Protein AF-A0A7I9ZTX3-F1 (afdb_monomer_lite)

pLDDT: mean 93.27, std 5.54, range [50.78, 98.56]

Organism: NCBI:txid659824

Foldseek 3Di:
DDALLPPVVLLVLLCVVQVFDDLDDFDQVVLSVLLSVLVSVCVVVVVDDPVLSVVVSVLSSQLSNLSRQVVVVCVVCVCVVVDDDPDDDDQDDDPPPCSLVVQQVVVVDPVDDAQALLCLSRVHARPPDDDDPVDDRPSLVVSQVVQVVCCVPPVVVCVVPPSHRGGGDDNLSSLVSSSLHPPSVVSGPRVSSVVVSVPDDSVSD

Sequence (205 aa):
MPTPFDPTQLATTAQHKEGLQDWGPLPFEEPLAVLTDSYDTAYAAADLNDIGVHILRSGLVHSLRMRLRAQEWIRRHPEITRESIVAPIVVVGMMRSGTTLLQRLLAADDRFHCAYGWEVVEVAPKLDHQWSTADEDPRIAISEKREATSRELAPELFAIHPMYAREPEEEIVFLSDAFLSHVPESGAHVPAYRAWIDTQDFTPA

Radius of gyration: 17.56 Å; chains: 1; bounding box: 42×42×45 Å

InterPro domains:
  IPR027417 P-loop containing nucleoside triphosphate hydrolase [G3DSA:3.40.50.300] (3-205)
  IPR027417 P-loop containing nucleoside triphosphate hydrolase [SSF52540] (61-129)

Secondary structure (DSSP, 8-state):
---TT-HHHHHHHHHHHHT-----SS--HHHHHHHHHHHHHHHHTT-S-HHHHHHHHHHHHHHHHHHHHHHHHHHH-TTGGG----S-------TTSSHHHHHHHHHTSTT----BHHHHHSSS--TT----SSS--HHHHHHHHHHHHHHHH-HHHHHHS---TTSB--THHHHGGGT-SSHHHHHS--HHHHHHHTTS--TT-

Structure (mmCIF, N/CA/C/O backbone):
data_AF-A0A7I9ZTX3-F1
#
_entry.id   AF-A0A7I9ZTX3-F1
#
loop_
_atom_site.group_PDB
_atom_site.id
_atom_site.type_symbol
_atom_site.label_atom_id
_atom_site.label_alt_id
_atom_site.label_comp_id
_atom_site.label_asym_id
_atom_site.label_entity_id
_atom_site.label_seq_id
_atom_site.pdbx_PDB_ins_code
_atom_site.Cartn_x
_atom_site.Cartn_y
_atom_site.Cartn_z
_atom_site.occupancy
_atom_site.B_iso_or_equiv
_atom_site.auth_seq_id
_atom_site.auth_comp_id
_atom_site.auth_asym_id
_atom_site.auth_atom_id
_atom_site.pdbx_PDB_model_num
ATOM 1 N N . MET A 1 1 ? 16.653 13.861 -18.285 1.00 50.78 1 MET A N 1
ATOM 2 C CA . MET A 1 1 ? 15.305 14.361 -17.936 1.00 50.78 1 MET A CA 1
ATOM 3 C C . MET A 1 1 ? 14.948 13.775 -16.581 1.00 50.78 1 MET A C 1
ATOM 5 O O . MET A 1 1 ? 15.424 12.675 -16.330 1.00 50.78 1 MET A O 1
ATOM 9 N N . PRO A 1 2 ? 14.220 14.482 -15.699 1.00 65.19 2 PRO A N 1
ATOM 10 C CA . PRO A 1 2 ? 13.763 13.878 -14.452 1.00 65.19 2 PRO A CA 1
ATOM 11 C C . PRO A 1 2 ? 12.913 12.650 -14.779 1.00 65.19 2 PRO A C 1
ATOM 13 O O . PRO A 1 2 ? 12.118 12.674 -15.721 1.00 65.19 2 PRO A O 1
ATOM 16 N N . THR A 1 3 ? 13.156 11.572 -14.052 1.00 85.31 3 THR A N 1
ATOM 17 C CA . THR A 1 3 ? 12.502 10.290 -14.271 1.00 85.31 3 THR A CA 1
ATOM 18 C C . THR A 1 3 ? 11.036 10.329 -13.809 1.00 85.31 3 THR A C 1
ATOM 20 O O . THR A 1 3 ? 10.723 11.073 -12.869 1.00 85.31 3 THR A O 1
ATOM 23 N N . PRO A 1 4 ? 10.096 9.596 -14.442 1.00 91.69 4 PRO A N 1
ATOM 24 C CA . PRO A 1 4 ? 8.694 9.606 -14.027 1.00 91.69 4 PRO A CA 1
ATOM 25 C C . PRO A 1 4 ? 8.447 9.057 -12.615 1.00 91.69 4 PRO A C 1
ATOM 27 O O . PRO A 1 4 ? 7.339 9.243 -12.108 1.00 91.69 4 PRO A O 1
ATOM 30 N N . PHE A 1 5 ? 9.433 8.444 -11.956 1.00 96.75 5 PHE A N 1
ATOM 31 C CA . PHE A 1 5 ? 9.292 7.886 -10.609 1.00 96.75 5 PHE A CA 1
ATOM 32 C C . PHE A 1 5 ? 10.147 8.588 -9.541 1.00 96.75 5 PHE A C 1
ATOM 34 O O . PHE A 1 5 ? 10.349 8.030 -8.473 1.00 96.75 5 PHE A O 1
ATOM 41 N N . ASP A 1 6 ? 10.584 9.836 -9.769 1.00 96.75 6 ASP A N 1
ATOM 42 C CA . ASP A 1 6 ? 11.355 10.608 -8.778 1.00 96.75 6 ASP A CA 1
ATOM 43 C C . ASP A 1 6 ? 10.661 10.656 -7.388 1.00 96.75 6 ASP A C 1
ATOM 45 O O . ASP A 1 6 ? 9.579 11.250 -7.263 1.00 96.75 6 ASP A O 1
ATOM 49 N N . PRO A 1 7 ? 11.258 10.069 -6.329 1.00 97.06 7 PRO A N 1
ATOM 50 C CA . PRO A 1 7 ? 10.590 9.879 -5.039 1.00 97.06 7 PRO A CA 1
ATOM 51 C C . PRO A 1 7 ? 10.257 11.201 -4.341 1.00 97.06 7 PRO A C 1
ATOM 53 O O . PRO A 1 7 ? 9.204 11.325 -3.711 1.00 97.06 7 PRO A O 1
ATOM 56 N N . THR A 1 8 ? 11.093 12.232 -4.499 1.00 96.81 8 THR A N 1
ATOM 57 C CA . THR A 1 8 ? 10.838 13.562 -3.925 1.00 96.81 8 THR A CA 1
ATOM 58 C C . THR A 1 8 ? 9.618 14.229 -4.564 1.00 96.81 8 THR A C 1
ATOM 60 O O . THR A 1 8 ? 8.772 14.790 -3.859 1.00 96.81 8 THR A O 1
ATOM 63 N N . GLN A 1 9 ? 9.472 14.145 -5.889 1.00 97.56 9 GLN A N 1
ATOM 64 C CA . GLN A 1 9 ? 8.292 14.652 -6.590 1.00 97.56 9 GLN A CA 1
ATOM 65 C C . GLN A 1 9 ? 7.026 13.871 -6.233 1.00 97.56 9 GLN A C 1
ATOM 67 O O . GLN A 1 9 ? 5.958 14.479 -6.098 1.00 97.56 9 GLN A O 1
ATOM 72 N N . LEU A 1 10 ? 7.122 12.547 -6.072 1.00 98.38 10 LEU A N 1
ATOM 73 C CA . LEU A 1 10 ? 6.004 11.706 -5.633 1.00 98.38 10 LEU A CA 1
ATOM 74 C C . LEU A 1 10 ? 5.526 12.118 -4.233 1.00 98.38 10 LEU A C 1
ATOM 76 O O . LEU A 1 10 ? 4.337 12.401 -4.053 1.00 98.38 10 LEU A O 1
ATOM 80 N N . ALA A 1 11 ? 6.457 12.251 -3.284 1.00 98.25 11 ALA A N 1
ATOM 81 C CA . ALA A 1 11 ? 6.194 12.706 -1.919 1.00 98.25 11 ALA A CA 1
ATOM 82 C C . ALA A 1 11 ? 5.566 14.105 -1.895 1.00 98.25 11 ALA A C 1
ATOM 84 O O . ALA A 1 11 ? 4.499 14.295 -1.310 1.00 98.25 11 ALA A O 1
ATOM 85 N N . THR A 1 12 ? 6.149 15.059 -2.625 1.00 98.25 12 THR A N 1
ATOM 86 C CA . THR A 1 12 ? 5.624 16.433 -2.730 1.00 98.25 12 THR A CA 1
ATOM 87 C C . THR A 1 12 ? 4.203 16.446 -3.303 1.00 98.25 12 THR A C 1
ATOM 89 O O . THR A 1 12 ? 3.330 17.169 -2.821 1.00 98.25 12 THR A O 1
ATOM 92 N N . THR A 1 13 ? 3.935 15.616 -4.317 1.00 98.56 13 THR A N 1
ATOM 93 C CA . THR A 1 13 ? 2.597 15.493 -4.915 1.00 98.56 13 THR A CA 1
ATOM 94 C C . THR A 1 13 ? 1.582 14.961 -3.903 1.00 98.56 13 THR A C 1
ATOM 96 O O . THR A 1 13 ? 0.464 15.475 -3.828 1.00 98.56 13 THR A O 1
ATOM 99 N N . ALA A 1 14 ? 1.947 13.938 -3.127 1.00 98.44 14 ALA A N 1
ATOM 100 C CA . ALA A 1 14 ? 1.082 13.369 -2.098 1.00 98.44 14 ALA A CA 1
ATOM 101 C C . ALA A 1 14 ? 0.784 14.380 -0.979 1.00 98.44 14 ALA A C 1
ATOM 103 O O . ALA A 1 14 ? -0.386 14.594 -0.653 1.00 98.44 14 ALA A O 1
ATOM 104 N N . GLN A 1 15 ? 1.810 15.074 -0.479 1.00 98.56 15 GLN A N 1
ATOM 105 C CA . GLN A 1 15 ? 1.674 16.127 0.531 1.00 98.56 15 GLN A CA 1
ATOM 106 C C . GLN A 1 15 ? 0.761 17.259 0.062 1.00 98.56 15 GLN A C 1
ATOM 108 O O . GLN A 1 15 ? -0.150 17.654 0.785 1.00 98.56 15 GLN A O 1
ATOM 113 N N . HIS A 1 16 ? 0.937 17.742 -1.172 1.00 98.44 16 HIS A N 1
ATOM 114 C CA . HIS A 1 16 ? 0.068 18.773 -1.741 1.00 98.44 16 HIS A CA 1
ATOM 115 C C . HIS A 1 16 ? -1.390 18.299 -1.866 1.00 98.44 16 HIS A C 1
ATOM 117 O O . HIS A 1 16 ? -2.314 19.066 -1.608 1.00 98.44 16 HIS A O 1
ATOM 123 N N . LYS A 1 17 ? -1.619 17.036 -2.255 1.00 97.75 17 LYS A N 1
ATOM 124 C CA . LYS A 1 17 ? -2.972 16.471 -2.414 1.00 97.75 17 LYS A CA 1
ATOM 125 C C . LYS A 1 17 ? -3.722 16.282 -1.095 1.00 97.75 17 LYS A C 1
ATOM 127 O O . LYS A 1 17 ? -4.949 16.342 -1.110 1.00 97.75 17 LYS A O 1
ATOM 132 N N . GLU A 1 18 ? -3.025 16.008 0.005 1.00 97.25 18 GLU A N 1
ATOM 133 C CA . GLU A 1 18 ? -3.658 15.832 1.323 1.00 97.25 18 GLU A CA 1
ATOM 134 C C . GLU A 1 18 ? -3.549 17.082 2.212 1.00 97.25 18 GLU A C 1
ATOM 136 O O . GLU A 1 18 ? -4.279 17.188 3.192 1.00 97.25 18 GLU A O 1
ATOM 141 N N . GLY A 1 19 ? -2.681 18.043 1.880 1.00 97.94 19 GLY A N 1
ATOM 142 C CA . GLY A 1 19 ? -2.385 19.187 2.748 1.00 97.94 19 GLY A CA 1
ATOM 143 C C . GLY A 1 19 ? -1.647 18.784 4.030 1.00 97.94 19 GLY A C 1
ATOM 144 O O . GLY A 1 19 ? -1.756 19.472 5.042 1.00 97.94 19 GLY A O 1
ATOM 145 N N . LEU A 1 20 ? -0.923 17.662 3.996 1.00 98.44 20 LEU A N 1
ATOM 146 C CA . LEU A 1 20 ? -0.246 17.047 5.139 1.00 98.44 20 LEU A CA 1
ATOM 147 C C . LEU A 1 20 ? 1.261 16.949 4.902 1.00 98.44 20 LEU A C 1
ATOM 149 O O . LEU A 1 20 ? 1.717 16.972 3.761 1.00 98.44 20 LEU A O 1
ATOM 153 N N . GLN A 1 21 ? 2.027 16.848 5.988 1.00 98.00 21 GLN A N 1
ATOM 154 C CA . GLN A 1 21 ? 3.495 16.810 5.959 1.00 98.00 21 GLN A CA 1
ATOM 155 C C . GLN A 1 21 ? 4.101 15.741 6.884 1.00 98.00 21 GLN A C 1
ATOM 157 O O . GLN A 1 21 ? 5.257 15.381 6.693 1.00 98.00 21 GLN A O 1
ATOM 162 N N . ASP A 1 22 ? 3.347 15.255 7.875 1.00 98.06 22 ASP A N 1
ATOM 163 C CA . ASP A 1 22 ? 3.813 14.250 8.834 1.00 98.06 22 ASP A CA 1
ATOM 164 C C . ASP A 1 22 ? 3.646 12.839 8.254 1.00 98.06 22 ASP A C 1
ATOM 166 O O . ASP A 1 22 ? 2.526 12.385 8.023 1.00 98.06 22 ASP A O 1
ATOM 170 N N . TRP A 1 23 ? 4.768 12.165 8.004 1.00 97.00 23 TRP A N 1
ATOM 171 C CA . TRP A 1 23 ? 4.821 10.804 7.462 1.00 97.00 23 TRP A CA 1
ATOM 172 C C . TRP A 1 23 ? 4.747 9.709 8.528 1.00 97.00 23 TRP A C 1
ATOM 174 O O . TRP A 1 23 ? 4.653 8.528 8.185 1.00 97.00 23 TRP A O 1
ATOM 184 N N . GLY A 1 24 ? 4.793 10.094 9.802 1.00 95.44 24 GLY A N 1
ATOM 185 C CA . GLY A 1 24 ? 4.831 9.177 10.925 1.00 95.44 24 GLY A CA 1
ATOM 186 C C . GLY A 1 24 ? 6.229 8.650 11.240 1.00 95.44 24 GLY A C 1
ATOM 187 O O . GLY A 1 24 ? 7.208 9.002 10.584 1.00 95.44 24 GLY A O 1
ATOM 188 N N . PRO A 1 25 ? 6.340 7.837 12.302 1.00 94.94 25 PRO A N 1
ATOM 189 C CA . PRO A 1 25 ? 7.627 7.434 12.864 1.00 94.94 25 PRO A CA 1
ATOM 190 C C . PRO A 1 25 ? 8.274 6.243 12.148 1.00 94.94 25 PRO A C 1
ATOM 192 O O . PRO A 1 25 ? 9.452 5.972 12.369 1.00 94.94 25 PRO A O 1
ATOM 195 N N . LEU A 1 26 ? 7.504 5.498 11.351 1.00 93.94 26 LEU A N 1
ATOM 196 C CA . LEU A 1 26 ? 7.981 4.299 10.671 1.00 93.94 26 LEU A CA 1
ATOM 197 C C . LEU A 1 26 ? 8.741 4.692 9.392 1.00 93.94 26 LEU A C 1
ATOM 199 O O . LEU A 1 26 ? 8.304 5.613 8.693 1.00 93.94 26 LEU A O 1
ATOM 203 N N . PRO A 1 27 ? 9.851 4.015 9.058 1.00 94.44 27 PRO A N 1
ATOM 204 C CA . PRO A 1 27 ? 10.593 4.281 7.830 1.00 94.44 27 PRO A CA 1
ATOM 205 C C . PRO A 1 27 ? 9.805 3.820 6.597 1.00 94.44 27 PRO A C 1
ATOM 207 O O . PRO A 1 27 ? 9.030 2.866 6.666 1.00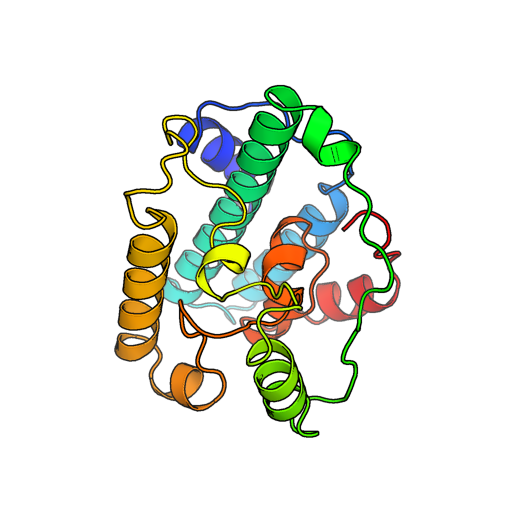 94.44 27 PRO A O 1
ATOM 210 N N . PHE A 1 28 ? 10.001 4.492 5.464 1.00 96.06 28 PHE A N 1
ATOM 211 C CA . PHE A 1 28 ? 9.451 4.068 4.162 1.00 96.06 28 PHE A CA 1
ATOM 212 C C . PHE A 1 28 ? 10.307 4.504 2.966 1.00 96.06 28 PHE A C 1
ATOM 214 O O . PHE A 1 28 ? 10.078 4.072 1.838 1.00 96.06 28 PHE A O 1
ATOM 221 N N . GLU A 1 29 ? 11.282 5.379 3.196 1.00 96.81 29 GLU A N 1
ATOM 222 C CA . GLU A 1 29 ? 12.055 6.052 2.163 1.00 96.81 29 GLU A CA 1
ATOM 223 C C . GLU A 1 29 ? 12.947 5.083 1.388 1.00 96.81 29 GLU A C 1
ATOM 225 O O . GLU A 1 29 ? 13.034 5.192 0.168 1.00 96.81 29 GLU A O 1
ATOM 230 N N . GLU A 1 30 ? 13.577 4.124 2.070 1.00 97.38 30 GLU A N 1
ATOM 231 C CA . GLU A 1 30 ? 14.375 3.078 1.423 1.00 97.38 30 GLU A CA 1
ATOM 232 C C . GLU A 1 30 ? 13.503 2.131 0.574 1.00 97.38 30 GLU A C 1
ATOM 234 O O . GLU A 1 30 ? 13.770 2.038 -0.628 1.00 97.38 30 GLU A O 1
ATOM 239 N N . PRO A 1 31 ? 12.431 1.508 1.114 1.00 97.31 31 PRO A N 1
ATOM 240 C CA . PRO A 1 31 ? 11.482 0.735 0.312 1.00 97.31 31 PRO A CA 1
ATOM 241 C C . PRO A 1 31 ? 10.958 1.486 -0.924 1.00 97.31 31 PRO A C 1
ATOM 243 O O . PRO A 1 31 ? 10.948 0.942 -2.033 1.00 97.31 31 PRO A O 1
ATOM 246 N N . LEU A 1 32 ? 10.584 2.762 -0.762 1.00 97.81 32 LEU A N 1
ATOM 247 C CA . LEU A 1 32 ? 10.149 3.617 -1.866 1.00 97.81 32 LEU A CA 1
ATOM 248 C C . LEU A 1 32 ? 11.267 3.812 -2.895 1.00 97.81 32 LEU A C 1
ATOM 250 O O . LEU A 1 32 ? 11.013 3.661 -4.087 1.00 97.81 32 LEU A O 1
ATOM 254 N N . ALA A 1 33 ? 12.486 4.133 -2.454 1.00 97.88 33 ALA A N 1
ATOM 255 C CA . ALA A 1 33 ? 13.617 4.389 -3.338 1.00 97.88 33 ALA A CA 1
ATOM 256 C C . ALA A 1 33 ? 13.955 3.165 -4.201 1.00 97.88 33 ALA A C 1
ATOM 258 O O . ALA A 1 33 ? 14.072 3.299 -5.421 1.00 97.88 33 ALA A O 1
ATOM 259 N N . VAL A 1 34 ? 14.037 1.974 -3.597 1.00 97.94 34 VAL A N 1
ATOM 260 C CA . VAL A 1 34 ? 14.314 0.716 -4.316 1.00 97.94 34 VAL A CA 1
ATOM 261 C C . VAL A 1 34 ? 13.223 0.416 -5.344 1.00 97.94 34 VAL A C 1
ATOM 263 O O . VAL A 1 34 ? 13.514 0.012 -6.476 1.00 97.94 34 VAL A O 1
ATOM 266 N N . LEU A 1 35 ? 11.960 0.639 -4.975 1.00 97.81 35 LEU A N 1
ATOM 267 C CA . LEU A 1 35 ? 10.841 0.433 -5.884 1.00 97.81 35 LEU A CA 1
ATOM 268 C C . LEU A 1 35 ? 10.868 1.428 -7.055 1.00 97.81 35 LEU A C 1
ATOM 270 O O . LEU A 1 35 ? 10.703 1.027 -8.208 1.00 97.81 35 LEU A O 1
ATOM 274 N N . THR A 1 36 ? 11.118 2.712 -6.784 1.00 97.75 36 THR A N 1
ATOM 275 C CA . THR A 1 36 ? 11.207 3.742 -7.829 1.00 97.75 36 THR A CA 1
ATOM 276 C C . THR A 1 36 ? 12.375 3.501 -8.783 1.00 97.75 36 THR A C 1
ATOM 278 O O . THR A 1 36 ? 12.186 3.612 -9.991 1.00 97.75 36 THR A O 1
ATOM 281 N N . ASP A 1 37 ? 13.535 3.072 -8.275 1.00 97.25 37 ASP A N 1
ATOM 282 C CA . ASP A 1 37 ? 14.708 2.728 -9.092 1.00 97.25 37 ASP A CA 1
ATOM 283 C C . ASP A 1 37 ? 14.438 1.509 -9.994 1.00 97.25 37 ASP A C 1
ATOM 285 O O . ASP A 1 37 ? 14.815 1.472 -11.170 1.00 97.25 37 ASP A O 1
ATOM 289 N N . SER A 1 38 ? 13.684 0.530 -9.482 1.00 96.81 38 SER A N 1
ATOM 290 C CA . SER A 1 38 ? 13.258 -0.629 -10.272 1.00 96.81 38 SER A CA 1
ATOM 291 C C . SER A 1 38 ? 12.289 -0.241 -11.394 1.00 96.81 38 SER A C 1
ATOM 293 O O . SER A 1 38 ? 12.417 -0.739 -12.515 1.00 96.81 38 SER A O 1
ATOM 295 N N . TYR A 1 39 ? 11.347 0.673 -11.139 1.00 96.94 39 TYR A N 1
ATOM 296 C CA . TYR A 1 39 ? 10.466 1.195 -12.188 1.00 96.94 39 TYR A CA 1
ATOM 297 C C . TYR A 1 39 ? 11.202 2.080 -13.196 1.00 96.94 39 TYR A C 1
ATOM 299 O O . TYR A 1 39 ? 10.905 2.006 -14.389 1.00 96.94 39 TYR A O 1
ATOM 307 N N . ASP A 1 40 ? 12.178 2.873 -12.755 1.00 95.31 40 ASP A N 1
ATOM 308 C CA . ASP A 1 40 ? 13.036 3.666 -13.638 1.00 95.31 40 ASP A CA 1
ATOM 309 C C . ASP A 1 40 ? 13.848 2.772 -14.576 1.00 95.31 40 ASP A C 1
ATOM 311 O O . ASP A 1 40 ? 13.936 3.044 -15.775 1.00 95.31 40 ASP A O 1
ATOM 315 N N . THR A 1 41 ? 14.381 1.668 -14.051 1.00 94.44 41 THR A N 1
ATOM 316 C CA . THR A 1 41 ? 15.085 0.654 -14.842 1.00 94.44 41 THR A CA 1
ATOM 317 C C . THR A 1 41 ? 14.162 0.024 -15.886 1.00 94.44 41 THR A C 1
ATOM 319 O O . THR A 1 41 ? 14.525 -0.038 -17.062 1.00 94.44 41 THR A O 1
ATOM 322 N N . ALA A 1 42 ? 12.948 -0.377 -15.493 1.00 91.81 42 ALA A N 1
ATOM 323 C CA . ALA A 1 42 ? 11.953 -0.930 -16.416 1.00 91.81 42 ALA A CA 1
ATOM 324 C C . ALA A 1 42 ? 11.528 0.088 -17.493 1.00 91.81 42 ALA A C 1
ATOM 326 O O . ALA A 1 42 ? 11.402 -0.247 -18.672 1.00 91.81 42 ALA A O 1
ATOM 327 N N . TYR A 1 43 ? 11.361 1.358 -17.117 1.00 91.81 43 TYR A N 1
ATOM 328 C CA . TYR A 1 43 ? 11.070 2.443 -18.054 1.00 91.81 43 TYR A CA 1
ATOM 329 C C . TYR A 1 43 ? 12.222 2.672 -19.043 1.00 91.81 43 TYR A C 1
ATOM 331 O O . TYR A 1 43 ? 11.989 2.776 -20.247 1.00 91.81 43 TYR A O 1
ATOM 339 N N . ALA A 1 44 ? 13.470 2.691 -18.567 1.00 90.75 44 ALA A N 1
ATOM 340 C CA . ALA A 1 44 ? 14.653 2.859 -19.410 1.00 90.75 44 ALA A CA 1
ATOM 341 C C . ALA A 1 44 ? 14.863 1.689 -20.387 1.00 90.75 44 ALA A C 1
ATOM 343 O O . ALA A 1 44 ? 15.352 1.902 -21.498 1.00 90.75 44 ALA A O 1
ATOM 344 N N . ALA A 1 45 ? 14.461 0.475 -19.999 1.00 90.25 45 ALA A N 1
ATOM 345 C CA . ALA A 1 45 ? 14.458 -0.709 -20.856 1.00 90.25 45 ALA A CA 1
ATOM 346 C C . ALA A 1 45 ? 13.303 -0.733 -21.882 1.00 90.25 45 ALA A C 1
ATOM 348 O O . ALA A 1 45 ? 13.276 -1.618 -22.734 1.00 90.25 45 ALA A O 1
ATOM 349 N N . ALA A 1 46 ? 12.394 0.252 -21.843 1.00 81.75 46 ALA A N 1
ATOM 350 C CA . ALA A 1 46 ? 11.160 0.320 -22.633 1.00 81.75 46 ALA A CA 1
ATOM 351 C C . ALA A 1 46 ? 10.153 -0.816 -22.350 1.00 81.75 46 ALA A C 1
ATOM 353 O O . ALA A 1 46 ? 9.284 -1.095 -23.178 1.00 81.75 46 ALA A O 1
ATOM 354 N N . ASP A 1 47 ? 10.218 -1.415 -21.158 1.00 85.12 47 ASP A N 1
ATOM 355 C CA . ASP A 1 47 ? 9.265 -2.435 -20.701 1.00 85.12 47 ASP A CA 1
ATOM 356 C C . ASP A 1 47 ? 7.948 -1.819 -20.188 1.00 85.12 47 ASP A C 1
ATOM 358 O O . ASP A 1 47 ? 6.942 -2.513 -20.035 1.00 85.12 47 ASP A O 1
ATOM 362 N N . LEU A 1 48 ? 7.927 -0.502 -19.942 1.00 90.38 48 LEU A N 1
ATOM 363 C CA . LEU A 1 48 ? 6.741 0.251 -19.528 1.00 90.38 48 LEU A CA 1
ATOM 364 C C . LEU A 1 48 ? 6.264 1.193 -20.636 1.00 90.38 48 LEU A C 1
ATOM 366 O O . LEU A 1 48 ? 7.000 2.066 -21.091 1.00 90.38 48 LEU A O 1
ATOM 370 N N . ASN A 1 49 ? 4.993 1.059 -21.019 1.00 91.12 49 ASN A N 1
ATOM 371 C CA . ASN A 1 49 ? 4.315 2.031 -21.879 1.00 91.12 49 ASN A CA 1
ATOM 372 C C . ASN A 1 49 ? 3.774 3.225 -21.067 1.00 91.12 49 ASN A C 1
ATOM 374 O O . ASN A 1 49 ? 3.669 3.159 -19.841 1.00 91.12 49 ASN A O 1
ATOM 378 N N . ASP A 1 50 ? 3.373 4.299 -21.752 1.00 92.56 50 ASP A N 1
ATOM 379 C CA 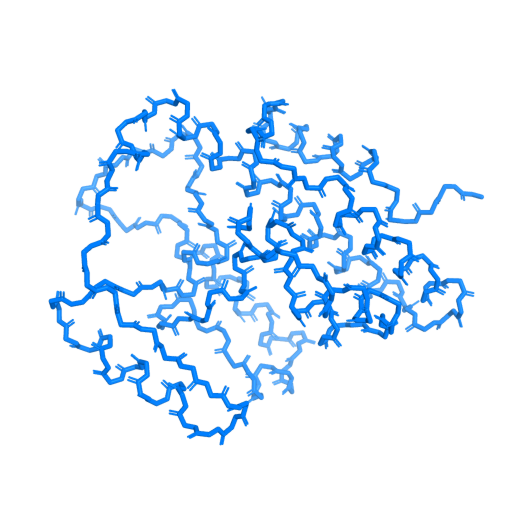. ASP A 1 50 ? 2.904 5.544 -21.120 1.00 92.56 50 ASP A CA 1
ATOM 380 C C . ASP A 1 50 ? 1.730 5.338 -20.145 1.00 92.56 50 ASP A C 1
ATOM 382 O O . ASP A 1 50 ? 1.656 5.992 -19.101 1.00 92.56 50 ASP A O 1
ATOM 386 N N . ILE A 1 51 ? 0.819 4.408 -20.457 1.00 91.81 51 ILE A N 1
ATOM 387 C CA . ILE A 1 51 ? -0.316 4.068 -19.588 1.00 91.81 51 ILE A CA 1
ATOM 388 C C . ILE A 1 51 ? 0.186 3.364 -18.324 1.00 91.81 51 ILE A C 1
ATOM 390 O O . ILE A 1 51 ? -0.220 3.724 -17.220 1.00 91.81 51 ILE A O 1
ATOM 394 N N . GLY A 1 52 ? 1.104 2.406 -18.464 1.00 92.31 52 GLY A N 1
ATOM 395 C CA . GLY A 1 52 ? 1.746 1.717 -17.345 1.00 92.31 52 GLY A CA 1
ATOM 396 C C . GLY A 1 52 ? 2.491 2.689 -16.434 1.00 92.31 52 GLY A C 1
ATOM 397 O O . GLY A 1 52 ? 2.284 2.674 -15.222 1.00 92.31 52 GLY A O 1
ATOM 398 N N . VAL A 1 53 ? 3.263 3.616 -17.009 1.00 95.12 53 VAL A N 1
ATOM 399 C CA . VAL A 1 53 ? 3.934 4.684 -16.251 1.00 95.12 53 VAL A CA 1
ATOM 400 C C . VAL A 1 53 ? 2.920 5.515 -15.465 1.00 95.12 53 VAL A C 1
ATOM 402 O O . VAL A 1 53 ? 3.110 5.761 -14.272 1.00 95.12 53 VAL A O 1
ATOM 405 N N . HIS A 1 54 ? 1.814 5.914 -16.098 1.00 94.56 54 HIS A N 1
ATOM 406 C CA . HIS A 1 54 ? 0.759 6.675 -15.432 1.00 94.56 54 HIS A CA 1
ATOM 407 C C . HIS A 1 54 ? 0.115 5.906 -14.268 1.00 94.56 54 HIS A C 1
ATOM 409 O O . HIS A 1 54 ? -0.080 6.483 -13.193 1.00 94.56 54 HIS A O 1
ATOM 415 N N . ILE A 1 55 ? -0.204 4.623 -14.465 1.00 93.12 55 ILE A N 1
ATOM 416 C CA . ILE A 1 55 ? -0.828 3.761 -13.452 1.00 93.12 55 ILE A CA 1
ATOM 417 C C . ILE A 1 55 ? 0.112 3.577 -12.259 1.00 93.12 55 ILE A C 1
ATOM 419 O O . ILE A 1 55 ? -0.283 3.867 -11.129 1.00 93.12 55 ILE A O 1
ATOM 423 N N . LEU A 1 56 ? 1.364 3.178 -12.499 1.00 95.44 56 LEU A N 1
ATOM 424 C CA . LEU A 1 56 ? 2.347 2.929 -11.440 1.00 95.44 56 LEU A CA 1
ATOM 425 C C . LEU A 1 56 ? 2.664 4.208 -10.656 1.00 95.44 56 LEU A C 1
ATOM 427 O O . LEU A 1 56 ? 2.640 4.204 -9.424 1.00 95.44 56 LEU A O 1
ATOM 431 N N . ARG A 1 57 ? 2.862 5.339 -11.349 1.00 97.00 57 ARG A N 1
ATOM 432 C CA . ARG A 1 57 ? 3.099 6.640 -10.700 1.00 97.00 57 ARG A CA 1
ATOM 433 C C . ARG A 1 57 ? 1.900 7.048 -9.842 1.00 97.00 57 ARG A C 1
ATOM 435 O O . ARG A 1 57 ? 2.072 7.547 -8.730 1.00 97.00 57 ARG A O 1
ATOM 442 N N . SER A 1 58 ? 0.683 6.838 -10.344 1.00 95.81 58 SER A N 1
ATOM 443 C CA . SER A 1 58 ? -0.548 7.140 -9.605 1.00 95.81 58 SER A CA 1
ATOM 444 C C . SER A 1 58 ? -0.727 6.236 -8.386 1.00 95.81 58 SER A C 1
ATOM 446 O O . SER A 1 58 ? -1.177 6.728 -7.351 1.00 95.81 58 SER A O 1
ATOM 448 N N . GLY A 1 59 ? -0.331 4.964 -8.485 1.00 95.44 59 GLY A N 1
ATOM 449 C CA . GLY A 1 59 ? -0.291 4.012 -7.375 1.00 95.44 59 GLY A CA 1
ATOM 450 C C . GLY A 1 59 ? 0.653 4.458 -6.260 1.00 95.44 59 GLY A C 1
ATOM 451 O O . GLY A 1 59 ? 0.220 4.593 -5.122 1.00 95.44 59 GLY A O 1
ATOM 452 N N . LEU A 1 60 ? 1.898 4.822 -6.590 1.00 97.62 60 LEU A N 1
ATOM 453 C CA . LEU A 1 60 ? 2.864 5.324 -5.599 1.00 97.62 60 LEU A CA 1
ATOM 454 C C . LEU A 1 60 ? 2.364 6.585 -4.882 1.00 97.62 60 LEU A C 1
ATOM 456 O O . LEU A 1 60 ? 2.430 6.686 -3.658 1.00 97.62 60 LEU A O 1
ATOM 460 N N . VAL A 1 61 ? 1.812 7.547 -5.632 1.00 98.12 61 VAL A N 1
ATOM 461 C CA . VAL A 1 61 ? 1.209 8.748 -5.032 1.00 98.12 61 VAL A CA 1
ATOM 462 C C . VAL A 1 61 ? 0.016 8.380 -4.152 1.00 98.12 61 VAL A C 1
ATOM 464 O O . VAL A 1 61 ? -0.194 9.019 -3.126 1.00 98.12 61 VAL A O 1
ATOM 467 N N . HIS A 1 62 ? -0.793 7.395 -4.542 1.00 96.62 62 HIS A N 1
ATOM 468 C CA . HIS A 1 62 ? -1.914 6.925 -3.730 1.00 96.62 62 HIS A CA 1
ATOM 469 C C . HIS A 1 62 ? -1.441 6.350 -2.393 1.00 96.62 62 HIS A C 1
ATOM 471 O O . HIS A 1 62 ? -1.904 6.823 -1.357 1.00 96.62 62 HIS A O 1
ATOM 477 N N . SER A 1 63 ? -0.461 5.451 -2.411 1.00 96.81 63 SER A N 1
ATOM 478 C CA . SER A 1 63 ? 0.115 4.849 -1.206 1.00 96.81 63 SER A CA 1
ATOM 479 C C . SER A 1 63 ? 0.722 5.877 -0.250 1.00 96.81 63 SER A C 1
ATOM 481 O O . SER A 1 63 ? 0.404 5.902 0.938 1.00 96.81 63 SER A O 1
ATOM 483 N N . LEU A 1 64 ? 1.476 6.848 -0.777 1.00 97.88 64 LEU A N 1
ATOM 484 C CA . LEU A 1 64 ? 1.986 7.972 0.021 1.00 97.88 64 LEU A CA 1
ATOM 485 C C . LEU A 1 64 ? 0.858 8.793 0.667 1.00 97.88 64 LEU A C 1
ATOM 487 O O . LEU A 1 64 ? 0.978 9.244 1.806 1.00 97.88 64 LEU A O 1
ATOM 491 N N . ARG A 1 65 ? -0.260 8.993 -0.039 1.00 97.69 65 ARG A N 1
ATOM 492 C CA . ARG A 1 65 ? -1.422 9.702 0.518 1.00 97.69 65 ARG A CA 1
ATOM 493 C C . ARG A 1 65 ? -2.103 8.899 1.621 1.00 97.69 65 ARG A C 1
ATOM 495 O O . ARG A 1 65 ? -2.562 9.516 2.579 1.00 97.69 65 ARG A O 1
ATOM 502 N N . MET A 1 66 ? -2.190 7.574 1.491 1.00 96.50 66 MET A N 1
ATOM 503 C CA . MET A 1 66 ? -2.747 6.716 2.542 1.00 96.50 66 MET A CA 1
ATOM 504 C C . MET A 1 66 ? -1.898 6.798 3.803 1.00 96.50 66 MET A C 1
ATOM 506 O O . MET A 1 66 ? -2.450 7.057 4.870 1.00 96.50 66 MET A O 1
ATOM 510 N N . ARG A 1 67 ? -0.567 6.736 3.667 1.00 96.12 67 ARG A N 1
ATOM 511 C CA . ARG A 1 67 ? 0.370 6.916 4.784 1.00 96.12 67 ARG A CA 1
ATOM 512 C C . ARG A 1 67 ? 0.166 8.244 5.518 1.00 96.12 67 ARG A C 1
ATOM 514 O O . ARG A 1 67 ? -0.048 8.241 6.728 1.00 96.12 67 ARG A O 1
ATOM 521 N N . LEU A 1 68 ? 0.171 9.370 4.793 1.00 97.81 68 LEU A N 1
ATOM 522 C CA . LEU A 1 68 ? -0.067 10.701 5.381 1.00 97.81 68 LEU A CA 1
ATOM 523 C C . LEU A 1 68 ? -1.397 10.750 6.134 1.00 97.81 68 LEU A C 1
ATOM 525 O O . LEU A 1 68 ? -1.487 11.269 7.244 1.00 97.81 68 LEU A O 1
ATOM 529 N N . ARG A 1 69 ? -2.451 10.217 5.513 1.00 97.25 69 ARG A N 1
ATOM 530 C CA . ARG A 1 69 ? -3.798 10.284 6.066 1.00 97.25 69 ARG A CA 1
ATOM 531 C C . ARG A 1 69 ? -3.948 9.401 7.302 1.00 97.25 69 ARG A C 1
ATOM 533 O O . ARG A 1 69 ? -4.522 9.863 8.283 1.00 97.25 69 ARG A O 1
ATOM 540 N N . ALA A 1 70 ? -3.420 8.179 7.273 1.00 96.06 70 ALA A N 1
ATOM 541 C CA . ALA A 1 70 ? -3.403 7.277 8.420 1.00 96.06 70 ALA A CA 1
ATOM 542 C C . ALA A 1 70 ? -2.645 7.903 9.600 1.00 96.06 70 ALA A C 1
ATOM 544 O O . ALA A 1 70 ? -3.170 7.948 10.712 1.00 96.06 70 ALA A O 1
ATOM 545 N N . GLN A 1 71 ? -1.469 8.485 9.342 1.00 97.38 71 GLN A N 1
ATOM 546 C CA . GLN A 1 71 ? -0.692 9.186 10.362 1.00 97.38 71 GLN A CA 1
ATOM 547 C C . GLN A 1 71 ? -1.462 10.366 10.971 1.00 97.38 71 GLN A C 1
ATOM 549 O O . GLN A 1 71 ? -1.483 10.535 12.189 1.00 97.38 71 GLN A O 1
ATOM 554 N N . GLU A 1 72 ? -2.128 11.179 10.151 1.00 98.06 72 GLU A N 1
ATOM 555 C CA . GLU A 1 72 ? -2.913 12.308 10.655 1.00 98.06 72 GLU A CA 1
ATOM 556 C C . GLU A 1 72 ? -4.109 11.850 11.505 1.00 98.06 72 GLU A C 1
ATOM 558 O O . GLU A 1 72 ? -4.415 12.485 12.519 1.00 98.06 72 GLU A O 1
ATOM 563 N N . TRP A 1 73 ? -4.760 10.737 11.151 1.00 97.38 73 TRP A N 1
ATOM 564 C CA . TRP A 1 73 ? -5.786 10.133 12.003 1.00 97.38 73 TRP A CA 1
ATOM 565 C C . TRP A 1 73 ? -5.208 9.647 13.331 1.00 97.38 73 TRP A C 1
ATOM 567 O O . TRP A 1 73 ? -5.763 9.994 14.369 1.00 97.38 73 TRP A O 1
ATOM 577 N N . ILE A 1 74 ? -4.067 8.953 13.328 1.00 97.19 74 ILE A N 1
ATOM 578 C CA . ILE A 1 74 ? -3.365 8.531 14.554 1.00 97.19 74 ILE A CA 1
ATOM 579 C C . ILE A 1 74 ? -3.000 9.739 15.428 1.00 97.19 74 ILE A C 1
ATOM 581 O O . ILE A 1 74 ? -3.171 9.708 16.646 1.00 97.19 74 ILE A O 1
ATOM 585 N N . ARG A 1 75 ? -2.549 10.842 14.821 1.00 97.69 75 ARG A N 1
ATOM 586 C CA . ARG A 1 75 ? -2.216 12.081 15.537 1.00 97.69 75 ARG A CA 1
ATOM 587 C C . ARG A 1 75 ? -3.445 12.722 16.192 1.00 97.69 75 ARG A C 1
ATOM 589 O O . ARG A 1 75 ? -3.333 13.271 17.288 1.00 97.69 75 ARG A O 1
ATOM 596 N N . ARG A 1 76 ? -4.601 12.701 15.520 1.00 96.81 76 ARG A N 1
ATOM 597 C CA . ARG A 1 76 ? -5.879 13.223 16.045 1.00 96.81 76 ARG A CA 1
ATOM 598 C C . ARG A 1 76 ? -6.513 12.294 17.082 1.00 96.81 76 ARG A C 1
ATOM 600 O O . ARG A 1 76 ? -7.169 12.789 17.993 1.00 96.81 76 ARG A O 1
ATOM 607 N N . HIS A 1 77 ? -6.288 10.991 16.938 1.00 96.69 77 HIS A N 1
ATOM 608 C CA . HIS A 1 77 ? -6.899 9.910 17.708 1.00 96.69 77 HIS A CA 1
ATOM 609 C C . HIS A 1 77 ? -5.826 8.945 18.238 1.00 96.69 77 HIS A C 1
ATOM 611 O O . HIS A 1 77 ? -5.718 7.805 17.778 1.00 96.69 77 HIS A O 1
ATOM 617 N N . PRO A 1 78 ? -5.007 9.372 19.217 1.00 96.75 78 PRO A N 1
ATOM 618 C CA . PRO A 1 78 ? -3.932 8.546 19.771 1.00 96.75 78 PRO A CA 1
ATOM 619 C C . PRO A 1 78 ? -4.434 7.300 20.524 1.00 96.75 78 PRO A C 1
ATOM 621 O O . PRO A 1 78 ? -3.644 6.460 20.940 1.00 96.75 78 PRO A O 1
ATOM 624 N N . GLU A 1 79 ? -5.738 7.161 20.761 1.00 97.06 79 GLU A N 1
ATOM 625 C CA . GLU A 1 79 ? -6.380 5.911 21.175 1.00 97.06 79 GLU A CA 1
ATOM 626 C C . GLU A 1 79 ? -6.212 4.765 20.175 1.00 97.06 79 GLU A C 1
ATOM 628 O O . GLU A 1 79 ? -6.107 3.631 20.628 1.00 97.06 79 GLU A O 1
ATOM 633 N N . ILE A 1 80 ? -6.084 5.042 18.871 1.00 95.94 80 ILE A N 1
ATOM 634 C CA . ILE A 1 80 ? -5.922 4.009 17.832 1.00 95.94 80 ILE A CA 1
ATOM 635 C C . ILE A 1 80 ? -4.721 3.107 18.142 1.00 95.94 80 ILE A C 1
ATOM 637 O O . ILE A 1 80 ? -4.808 1.889 18.047 1.00 95.94 80 ILE A O 1
ATOM 641 N N . THR A 1 81 ? -3.604 3.689 18.584 1.00 95.06 81 THR A N 1
ATOM 642 C CA . THR A 1 81 ? -2.375 2.935 18.888 1.00 95.06 81 THR A CA 1
ATOM 643 C C . THR A 1 81 ? -2.433 2.185 20.220 1.00 95.06 81 THR A C 1
ATOM 645 O O . THR A 1 81 ? -1.495 1.466 20.562 1.00 95.06 81 THR A O 1
ATOM 648 N N . ARG A 1 82 ? -3.514 2.354 20.991 1.00 96.69 82 ARG A N 1
ATOM 649 C CA . ARG A 1 82 ? -3.763 1.653 22.258 1.00 96.69 82 ARG A CA 1
ATOM 650 C C . ARG A 1 82 ? -4.737 0.485 22.104 1.00 96.69 82 ARG A C 1
ATOM 652 O O . ARG A 1 82 ? -4.920 -0.250 23.075 1.00 96.69 82 ARG A O 1
ATOM 659 N N . GLU A 1 83 ? -5.343 0.317 20.930 1.00 95.81 83 GLU A N 1
ATOM 660 C CA . GLU A 1 83 ? -6.189 -0.835 20.628 1.00 95.81 83 GLU A CA 1
ATOM 661 C C . GLU A 1 83 ? -5.392 -2.141 20.729 1.00 95.81 83 GLU A C 1
ATOM 663 O O . GLU A 1 83 ? -4.220 -2.221 20.354 1.00 95.81 83 GLU A O 1
ATOM 668 N N . SER A 1 84 ? -6.033 -3.183 21.262 1.00 95.12 84 SER A N 1
ATOM 669 C CA . SER A 1 84 ? -5.415 -4.497 21.430 1.00 95.12 84 SER A CA 1
ATOM 670 C C . SER A 1 84 ? -6.054 -5.497 20.478 1.00 95.12 84 SER A C 1
ATOM 672 O O . SER A 1 84 ? -7.215 -5.868 20.639 1.00 95.12 84 SER A O 1
ATOM 674 N N . ILE A 1 85 ? -5.276 -5.967 19.503 1.00 92.88 85 ILE A N 1
ATOM 675 C CA . ILE A 1 85 ? -5.693 -7.045 18.606 1.00 92.88 85 ILE A CA 1
ATOM 676 C C . ILE A 1 85 ? -5.434 -8.383 19.306 1.00 92.88 85 ILE A C 1
ATOM 678 O O . ILE A 1 85 ? -4.299 -8.854 19.392 1.00 92.88 85 ILE A O 1
ATOM 682 N N . VAL A 1 86 ? -6.491 -8.986 19.852 1.00 94.31 86 VAL A N 1
ATOM 683 C CA . VAL A 1 86 ? -6.408 -10.237 20.620 1.00 94.31 86 VAL A CA 1
ATOM 684 C C . VAL A 1 86 ? -6.773 -11.427 19.737 1.00 94.31 86 VAL A C 1
ATOM 686 O O . VAL A 1 86 ? -7.822 -11.433 19.105 1.00 94.31 86 VAL A O 1
ATOM 689 N N . ALA A 1 87 ? -5.925 -12.461 19.754 1.00 93.06 87 ALA A N 1
ATOM 690 C CA . ALA A 1 87 ? -6.139 -13.736 19.060 1.00 93.06 87 ALA A CA 1
ATOM 691 C C . ALA A 1 87 ? -6.477 -13.603 17.552 1.00 93.06 87 ALA A C 1
ATOM 693 O O . ALA A 1 87 ? -7.501 -14.132 17.112 1.00 93.06 87 ALA A O 1
ATOM 694 N N . PRO A 1 88 ? -5.630 -12.927 16.745 1.00 94.81 88 PRO A N 1
ATOM 695 C CA . PRO A 1 88 ? -5.851 -12.831 15.305 1.00 94.81 88 PRO A CA 1
ATOM 696 C C . PRO A 1 88 ? -5.771 -14.212 14.641 1.00 94.81 88 PRO A C 1
ATOM 698 O O . PRO A 1 88 ? -4.921 -15.038 14.986 1.00 94.81 88 PRO A O 1
ATOM 701 N N . ILE A 1 89 ? -6.633 -14.443 13.652 1.00 95.31 89 ILE A N 1
ATOM 702 C CA . ILE A 1 89 ? -6.532 -15.592 12.750 1.00 95.31 89 ILE A CA 1
ATOM 703 C C . ILE A 1 89 ? -5.840 -15.114 11.479 1.00 95.31 89 ILE A C 1
ATOM 705 O O . ILE A 1 89 ? -6.377 -14.273 10.764 1.00 95.31 89 ILE A O 1
ATOM 709 N N . VAL A 1 90 ? -4.663 -15.666 11.194 1.00 95.25 90 VAL A N 1
ATOM 710 C CA . VAL A 1 90 ? -3.900 -15.352 9.981 1.00 95.25 90 VAL A CA 1
ATOM 711 C C . VAL A 1 90 ? -3.989 -16.537 9.027 1.00 95.25 90 VAL A C 1
ATOM 713 O O . VAL A 1 90 ? -3.578 -17.650 9.363 1.00 95.25 90 VAL A O 1
ATOM 716 N N . VAL A 1 91 ? -4.550 -16.307 7.840 1.00 95.50 91 VAL A N 1
ATOM 717 C CA . VAL A 1 91 ? -4.646 -17.314 6.779 1.00 95.50 91 VAL A CA 1
ATOM 718 C C . VAL A 1 91 ? -3.425 -17.179 5.878 1.00 95.50 91 VAL A C 1
ATOM 720 O O . VAL A 1 91 ? -3.296 -16.201 5.158 1.00 95.50 91 VAL A O 1
ATOM 723 N N . VAL A 1 92 ? -2.545 -18.179 5.896 1.00 94.88 92 VAL A N 1
ATOM 724 C CA . VAL A 1 92 ? -1.343 -18.215 5.052 1.00 94.88 92 VAL A CA 1
ATOM 725 C C . VAL A 1 92 ? -1.370 -19.417 4.119 1.00 94.88 92 VAL A C 1
ATOM 727 O O . VAL A 1 92 ? -1.803 -20.510 4.491 1.00 94.88 92 VAL A O 1
ATOM 730 N N . GLY A 1 93 ? -0.884 -19.232 2.898 1.00 93.19 93 GLY A N 1
ATOM 731 C CA . GLY A 1 93 ? -0.792 -20.301 1.915 1.00 93.19 93 GLY A CA 1
ATOM 732 C C . GLY A 1 93 ? -0.310 -19.795 0.566 1.00 93.19 93 GLY A C 1
ATOM 733 O O . GLY A 1 93 ? -0.299 -18.600 0.295 1.00 93.19 93 GLY A O 1
ATOM 734 N N . MET A 1 94 ? 0.083 -20.725 -0.301 1.00 92.19 94 MET A N 1
ATOM 735 C CA . MET A 1 94 ? 0.443 -20.391 -1.679 1.00 92.19 94 MET A CA 1
ATOM 736 C C . MET A 1 94 ? -0.774 -19.849 -2.435 1.00 92.19 94 MET A C 1
ATOM 738 O O . MET A 1 94 ? -1.910 -20.274 -2.188 1.00 92.19 94 MET A O 1
ATOM 742 N N . MET A 1 95 ? -0.537 -18.985 -3.424 1.00 86.19 95 MET A N 1
ATOM 743 C CA . MET A 1 95 ? -1.581 -18.561 -4.359 1.00 86.19 95 MET A CA 1
ATOM 744 C C . MET A 1 95 ? -2.305 -19.791 -4.927 1.00 86.19 95 MET A C 1
ATOM 746 O O . MET A 1 95 ? -1.677 -20.794 -5.274 1.00 86.19 95 MET A O 1
ATOM 750 N N . ARG A 1 96 ? -3.636 -19.708 -5.043 1.00 89.06 96 ARG A N 1
ATOM 751 C CA . ARG A 1 96 ? -4.508 -20.786 -5.562 1.00 89.06 96 ARG A CA 1
ATOM 752 C C . ARG A 1 96 ? -4.628 -22.035 -4.667 1.00 89.06 96 ARG A C 1
ATOM 754 O O . ARG A 1 96 ? -5.098 -23.063 -5.144 1.00 89.06 96 ARG A O 1
ATOM 761 N N . SER A 1 97 ? -4.292 -21.947 -3.378 1.00 95.06 97 SER A N 1
ATOM 762 C CA . SER A 1 97 ? -4.472 -23.043 -2.401 1.00 95.06 97 SER A CA 1
ATOM 763 C C . SER A 1 97 ? -5.827 -23.046 -1.670 1.00 95.06 97 SER A C 1
ATOM 765 O O . SER A 1 97 ? -6.070 -23.904 -0.826 1.00 95.06 97 SER A O 1
ATOM 767 N N . GLY A 1 98 ? -6.729 -22.115 -2.004 1.00 94.50 98 GLY A N 1
ATOM 768 C CA . GLY A 1 98 ? -8.043 -21.984 -1.360 1.00 94.50 98 GLY A CA 1
ATOM 769 C C . GLY A 1 98 ? -8.081 -21.016 -0.172 1.00 94.50 98 GLY A C 1
ATOM 770 O O . GLY A 1 98 ? -9.095 -20.963 0.519 1.00 94.50 98 GLY A O 1
ATOM 771 N N . THR A 1 99 ? -7.030 -20.218 0.043 1.00 95.06 99 THR A N 1
ATOM 772 C CA . THR A 1 99 ? -6.964 -19.182 1.092 1.00 95.06 99 THR A CA 1
ATOM 773 C C . THR A 1 99 ? -8.120 -18.187 1.010 1.00 95.06 99 THR A C 1
ATOM 775 O O . THR A 1 99 ? -8.778 -17.963 2.018 1.00 95.06 99 THR A O 1
ATOM 778 N N . THR A 1 100 ? -8.466 -17.695 -0.185 1.00 92.81 100 THR A N 1
ATOM 779 C CA . THR A 1 100 ? -9.617 -16.792 -0.388 1.00 92.81 100 THR A CA 1
ATOM 780 C C . THR A 1 100 ? -10.942 -17.419 0.057 1.00 92.81 100 THR A C 1
ATOM 782 O O . THR A 1 100 ? -11.777 -16.751 0.660 1.00 92.81 100 THR A O 1
ATOM 785 N N . LEU A 1 101 ? -11.152 -18.716 -0.213 1.00 94.56 101 LEU A N 1
ATOM 786 C CA . LEU A 1 101 ? -12.354 -19.421 0.243 1.00 94.56 101 LEU A CA 1
ATOM 787 C C . LEU A 1 101 ? -12.387 -19.480 1.774 1.00 94.56 101 LEU A C 1
ATOM 789 O O . LEU A 1 101 ? -13.412 -19.167 2.372 1.00 94.56 101 LEU A O 1
ATOM 793 N N . LEU A 1 102 ? -11.271 -19.861 2.402 1.00 96.12 102 LEU A N 1
ATOM 794 C CA . LEU A 1 102 ? -11.167 -19.937 3.859 1.00 96.12 102 LEU A CA 1
ATOM 795 C C . LEU A 1 102 ? -11.370 -18.566 4.519 1.00 96.12 102 LEU A C 1
ATOM 797 O O . LEU A 1 102 ? -12.133 -18.465 5.476 1.00 96.12 102 LEU A O 1
ATOM 801 N N . GLN A 1 103 ? -10.746 -17.515 3.985 1.00 95.44 103 GLN A N 1
ATOM 802 C CA . GLN A 1 103 ? -10.898 -16.141 4.466 1.00 95.44 103 GLN A CA 1
ATOM 803 C C . GLN A 1 103 ? -12.363 -15.699 4.422 1.00 95.44 103 GLN A C 1
ATOM 805 O O . GLN A 1 103 ? -12.887 -15.220 5.424 1.00 95.44 103 GLN A O 1
ATOM 810 N N . ARG A 1 104 ? -13.054 -15.914 3.296 1.00 94.44 104 ARG A N 1
ATOM 811 C CA . ARG A 1 104 ? -14.470 -15.538 3.155 1.00 94.44 104 ARG A CA 1
ATOM 812 C C . ARG A 1 104 ? -15.396 -16.355 4.053 1.00 94.44 104 ARG A C 1
ATOM 814 O O . ARG A 1 104 ? -16.376 -15.817 4.554 1.00 94.44 104 ARG A O 1
ATOM 821 N N . LEU A 1 105 ? -15.083 -17.630 4.294 1.00 96.19 105 LEU A N 1
ATOM 822 C CA . LEU A 1 105 ? -15.824 -18.453 5.255 1.00 96.19 105 LEU A CA 1
ATOM 823 C C . LEU A 1 105 ? -15.687 -17.926 6.688 1.00 96.19 105 LEU A C 1
ATOM 825 O O . LEU A 1 105 ? -16.675 -17.916 7.415 1.00 96.19 105 LEU A O 1
ATOM 829 N N . LEU A 1 106 ? -14.491 -17.484 7.088 1.00 95.94 106 LEU A N 1
ATOM 830 C CA . LEU A 1 106 ? -14.265 -16.871 8.400 1.00 95.94 106 LEU A CA 1
ATOM 831 C C . LEU A 1 106 ? -14.966 -15.512 8.511 1.00 95.94 106 LEU A C 1
ATOM 833 O O . LEU A 1 106 ? -15.631 -15.249 9.504 1.00 95.94 106 LEU A O 1
ATOM 837 N N . ALA A 1 107 ? -14.867 -14.680 7.474 1.00 94.94 107 ALA A N 1
ATOM 838 C CA . ALA A 1 107 ? -15.471 -13.350 7.433 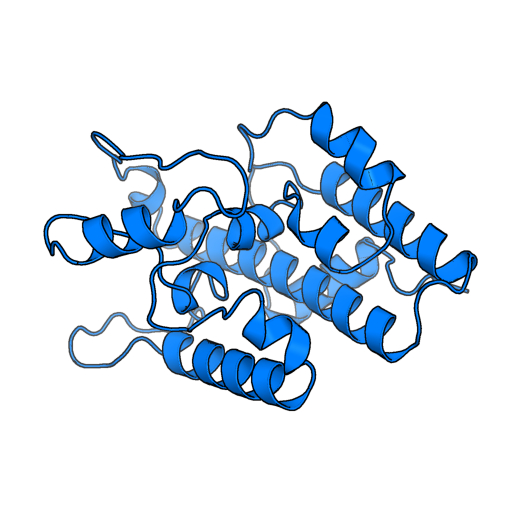1.00 94.94 107 ALA A CA 1
ATOM 839 C C . ALA A 1 107 ? -17.011 -13.347 7.433 1.00 94.94 107 ALA A C 1
ATOM 841 O O . ALA A 1 107 ? -17.620 -12.319 7.709 1.00 94.94 107 ALA A O 1
ATOM 842 N N . ALA A 1 108 ? -17.650 -14.478 7.120 1.00 94.94 108 ALA A N 1
ATOM 843 C CA . ALA A 1 108 ? -19.104 -14.612 7.185 1.00 94.94 108 ALA A CA 1
ATOM 844 C C . ALA A 1 108 ? -19.653 -14.662 8.628 1.00 94.94 108 ALA A C 1
ATOM 846 O O . ALA A 1 108 ? -20.865 -14.566 8.819 1.00 94.94 108 ALA A O 1
ATOM 847 N N . ASP A 1 109 ? -18.790 -14.846 9.629 1.00 95.69 109 ASP A N 1
ATOM 848 C CA . ASP A 1 109 ? -19.142 -14.847 11.049 1.00 95.69 109 ASP A CA 1
ATOM 849 C C . ASP A 1 109 ? -18.910 -13.448 11.642 1.00 95.69 109 ASP A C 1
ATOM 851 O O . ASP A 1 109 ? -17.794 -12.931 11.638 1.00 95.69 109 ASP A O 1
ATOM 855 N N . ASP A 1 110 ? -19.980 -12.840 12.160 1.00 92.75 110 ASP A N 1
ATOM 856 C CA . ASP A 1 110 ? -20.019 -11.457 12.657 1.00 92.75 110 ASP A CA 1
ATOM 857 C C . ASP A 1 110 ? -19.143 -11.203 13.894 1.00 92.75 110 ASP A C 1
ATOM 859 O O . ASP A 1 110 ? -18.915 -10.054 14.277 1.00 92.75 110 ASP A O 1
ATOM 863 N N . ARG A 1 111 ? -18.619 -12.267 14.508 1.00 93.06 111 ARG A N 1
ATOM 864 C CA . ARG A 1 111 ? -17.659 -12.187 15.612 1.00 93.06 111 ARG A CA 1
ATOM 865 C C . ARG A 1 111 ? -16.246 -11.858 15.137 1.00 93.06 111 ARG A C 1
ATOM 867 O O . ARG A 1 111 ? -15.412 -11.512 15.974 1.00 93.06 111 ARG A O 1
ATOM 874 N N . PHE A 1 112 ? -15.955 -11.998 13.843 1.00 93.19 112 PHE A N 1
ATOM 875 C CA . PHE A 1 112 ? -14.663 -11.641 13.269 1.00 93.19 112 PHE A CA 1
ATOM 876 C C . PHE A 1 112 ? -14.719 -10.288 12.565 1.00 93.19 112 PHE A C 1
ATOM 878 O O . PHE A 1 112 ? -15.648 -9.970 11.829 1.00 93.19 112 PHE A O 1
ATOM 885 N N . HIS A 1 113 ? -13.649 -9.518 12.743 1.00 92.06 113 HIS A N 1
ATOM 886 C CA . HIS A 1 113 ? -13.360 -8.354 11.920 1.00 92.06 113 HIS A CA 1
ATOM 887 C C . HIS A 1 113 ? -12.359 -8.763 10.843 1.00 92.06 113 HIS A C 1
ATOM 889 O O . HIS A 1 113 ? -11.317 -9.345 11.144 1.00 92.06 113 HIS A O 1
ATOM 895 N N . CYS A 1 114 ? -12.684 -8.469 9.590 1.00 93.56 114 CYS A N 1
ATOM 896 C CA . CYS A 1 114 ? -11.795 -8.657 8.453 1.00 93.56 114 CYS A CA 1
ATOM 897 C C . CYS A 1 114 ? -11.660 -7.333 7.708 1.00 93.56 114 CYS A C 1
ATOM 899 O O . CYS A 1 114 ? -12.568 -6.505 7.767 1.00 93.56 114 CYS A O 1
ATOM 901 N N . ALA A 1 115 ? -10.532 -7.149 7.028 1.00 92.56 115 ALA A N 1
ATOM 902 C CA . ALA A 1 115 ? -10.356 -6.007 6.153 1.00 92.56 115 ALA A CA 1
ATOM 903 C C . ALA A 1 115 ? -11.141 -6.243 4.861 1.00 92.56 115 ALA A C 1
ATOM 905 O O . ALA A 1 115 ? -10.953 -7.258 4.182 1.00 92.56 115 ALA A O 1
ATOM 906 N N . TYR A 1 116 ? -12.023 -5.313 4.526 1.00 95.00 116 TYR A N 1
ATOM 907 C CA . TYR A 1 116 ? -12.743 -5.322 3.259 1.00 95.00 116 TYR A CA 1
ATOM 908 C C . TYR A 1 116 ? -11.937 -4.624 2.162 1.00 95.00 116 TYR A C 1
ATOM 910 O O . TYR A 1 116 ? -11.115 -3.747 2.437 1.00 95.00 116 TYR A O 1
ATOM 918 N N . GLY A 1 117 ? -12.224 -4.947 0.899 1.00 95.25 117 GLY A N 1
ATOM 919 C CA . GLY A 1 117 ? -11.587 -4.327 -0.267 1.00 95.25 117 GLY A CA 1
ATOM 920 C C . GLY A 1 117 ? -11.576 -2.795 -0.207 1.00 95.25 117 GLY A C 1
ATOM 921 O O . GLY A 1 117 ? -10.589 -2.146 -0.549 1.00 95.25 117 GLY A O 1
ATOM 922 N N . TRP A 1 118 ? -12.654 -2.192 0.295 1.00 95.56 118 TRP A N 1
ATOM 923 C CA . TRP A 1 118 ? -12.750 -0.746 0.437 1.00 95.56 118 TRP A CA 1
ATOM 924 C C . TRP A 1 118 ? -11.833 -0.160 1.523 1.00 95.56 118 TRP A C 1
ATOM 926 O O . TRP A 1 118 ? -11.381 0.976 1.367 1.00 95.56 118 TRP A O 1
ATOM 936 N N . GLU A 1 119 ? -11.532 -0.922 2.575 1.00 94.56 119 GLU A N 1
ATOM 937 C CA . GLU A 1 119 ? -10.631 -0.524 3.663 1.00 94.56 119 GLU A CA 1
ATOM 938 C C . GLU A 1 119 ? -9.174 -0.659 3.247 1.00 94.56 119 GLU A C 1
ATOM 940 O O . GLU A 1 119 ? -8.383 0.234 3.526 1.00 94.56 119 GLU A O 1
ATOM 945 N N . VAL A 1 120 ? -8.815 -1.730 2.535 1.00 93.12 120 VAL A N 1
ATOM 946 C CA . VAL A 1 120 ? -7.422 -1.928 2.109 1.00 93.12 120 VAL A CA 1
ATOM 947 C C . VAL A 1 120 ? -7.018 -0.979 0.978 1.00 93.12 120 VAL A C 1
ATOM 949 O O . VAL A 1 120 ? -5.854 -0.614 0.865 1.00 93.12 120 VAL A O 1
ATOM 952 N N . VAL A 1 121 ? -7.974 -0.534 0.151 1.00 91.75 121 VAL A N 1
ATOM 953 C CA . VAL A 1 121 ? -7.723 0.446 -0.921 1.00 91.75 121 VAL A CA 1
ATOM 954 C C . VAL A 1 121 ? -7.680 1.880 -0.387 1.00 91.75 121 VAL A C 1
ATOM 956 O O . VAL A 1 121 ? -6.891 2.693 -0.873 1.00 91.75 121 VAL A O 1
ATOM 959 N N . GLU A 1 122 ? -8.523 2.220 0.590 1.00 93.38 122 GLU A N 1
ATOM 960 C CA . GLU A 1 122 ? -8.513 3.520 1.269 1.00 93.38 122 GLU A CA 1
ATOM 961 C C . GLU A 1 122 ? -8.402 3.305 2.794 1.00 93.38 122 GLU A C 1
ATOM 963 O O . GLU A 1 122 ? -9.389 3.401 3.528 1.00 93.38 122 GLU A O 1
ATOM 968 N N . VAL A 1 123 ? -7.176 3.070 3.281 1.00 91.69 123 VAL A N 1
ATOM 969 C CA . VAL A 1 123 ? -6.865 2.754 4.698 1.00 91.69 123 VAL A CA 1
ATOM 970 C C . VAL A 1 123 ? -7.487 3.731 5.691 1.00 91.69 123 VAL A C 1
ATOM 972 O O . VAL A 1 123 ? -7.893 3.345 6.785 1.00 91.69 123 VAL A O 1
ATOM 975 N N . ALA A 1 124 ? -7.614 5.001 5.306 1.00 92.31 124 ALA A N 1
ATOM 976 C CA . ALA A 1 124 ? -8.245 6.008 6.139 1.00 92.31 124 ALA A CA 1
ATOM 977 C C . ALA A 1 124 ? -9.220 6.896 5.347 1.00 92.31 124 ALA A C 1
ATOM 979 O O . ALA A 1 124 ? -8.922 7.289 4.207 1.00 92.31 124 ALA A O 1
ATOM 980 N N . PRO A 1 125 ? -10.374 7.271 5.935 1.00 93.44 125 PRO A N 1
ATOM 981 C CA . PRO A 1 125 ? -11.324 8.172 5.297 1.00 93.44 125 PRO A CA 1
ATOM 982 C C . PRO A 1 125 ? -10.764 9.595 5.252 1.00 93.44 125 PRO A C 1
ATOM 984 O O . PRO A 1 125 ? -9.836 9.940 5.985 1.00 93.44 125 PRO A O 1
ATOM 987 N N . LYS A 1 126 ? -11.323 10.450 4.392 1.00 94.25 126 LYS A N 1
ATOM 988 C CA . LYS A 1 126 ? -10.929 11.865 4.315 1.00 94.25 126 LYS A CA 1
ATOM 989 C C . LYS A 1 126 ? -11.061 12.561 5.674 1.00 94.25 126 LYS A C 1
ATOM 991 O O . LYS A 1 126 ? -11.898 12.200 6.485 1.00 94.25 126 LYS A O 1
ATOM 996 N N . LEU A 1 127 ? -10.208 13.551 5.934 1.00 94.38 127 LEU A N 1
ATOM 997 C CA . LEU A 1 127 ? -10.057 14.172 7.261 1.00 94.38 127 LEU A CA 1
ATOM 998 C C . LEU A 1 127 ? -11.254 15.014 7.725 1.00 94.38 127 LEU A C 1
ATOM 1000 O O . LEU A 1 127 ? -11.279 15.454 8.874 1.00 94.38 127 LEU A O 1
ATOM 1004 N N . ASP A 1 128 ? -12.184 15.300 6.821 1.00 91.62 128 ASP A N 1
ATOM 1005 C CA . ASP A 1 128 ? -13.477 15.934 7.070 1.00 91.62 128 ASP A CA 1
ATOM 1006 C C . ASP A 1 128 ? -14.594 14.910 7.333 1.00 91.62 128 ASP A C 1
ATOM 1008 O O . ASP A 1 128 ? -15.732 15.304 7.595 1.00 91.62 128 ASP A O 1
ATOM 1012 N N . HIS A 1 129 ? -14.280 13.610 7.289 1.00 91.62 129 HIS A N 1
ATOM 1013 C CA . HIS A 1 129 ? -15.215 12.544 7.609 1.00 91.62 129 HIS A CA 1
ATOM 1014 C C . HIS A 1 129 ? -15.720 12.675 9.046 1.00 91.62 129 HIS A C 1
ATOM 1016 O O . HIS A 1 129 ? -14.952 12.858 9.994 1.00 91.62 129 HIS A O 1
ATOM 1022 N N . GLN A 1 130 ? -17.036 12.551 9.188 1.00 87.38 130 GLN A N 1
ATOM 1023 C CA . GLN A 1 130 ? -17.723 12.535 10.467 1.00 87.38 130 GLN A CA 1
ATOM 1024 C C . GLN A 1 130 ? -18.226 11.120 10.714 1.00 87.38 130 GLN A C 1
ATOM 1026 O O . GLN A 1 130 ? -19.034 10.607 9.942 1.00 87.38 130 GLN A O 1
ATOM 1031 N N . TRP A 1 131 ? -17.756 10.509 11.798 1.00 83.56 131 TRP A N 1
ATOM 1032 C CA . TRP A 1 131 ? -18.180 9.175 12.199 1.00 83.56 131 TRP A CA 1
ATOM 1033 C C . TRP A 1 131 ? -19.656 9.211 12.620 1.00 83.56 131 TRP A C 1
ATOM 1035 O O . TRP A 1 131 ? -20.004 9.738 13.678 1.00 83.56 131 TRP A O 1
ATOM 1045 N N . SER A 1 132 ? -20.523 8.677 11.765 1.00 81.62 132 SER A N 1
ATOM 1046 C CA . SER A 1 132 ? -21.969 8.561 11.962 1.00 81.62 132 SER A CA 1
ATOM 1047 C C . SER A 1 132 ? -22.357 7.107 11.740 1.00 81.62 132 SER A C 1
ATOM 1049 O O . SER A 1 132 ? -21.948 6.502 10.756 1.00 81.62 132 SER A O 1
ATOM 1051 N N . THR A 1 133 ? -23.157 6.533 12.637 1.00 73.25 133 THR A N 1
ATOM 1052 C CA . THR A 1 133 ? -23.670 5.163 12.471 1.00 73.25 133 THR A CA 1
ATOM 1053 C C . THR A 1 133 ? -24.832 5.078 11.479 1.00 73.25 133 THR A C 1
ATOM 1055 O O . THR A 1 133 ? -25.295 3.979 11.182 1.00 73.25 133 THR A O 1
ATOM 1058 N N . ALA A 1 134 ? -25.337 6.219 11.000 1.00 75.31 134 ALA A N 1
ATOM 1059 C CA . ALA A 1 134 ? -26.477 6.281 10.090 1.00 75.31 134 ALA A CA 1
ATOM 1060 C C . ALA A 1 134 ? -26.074 6.268 8.608 1.00 75.31 134 ALA A C 1
ATOM 1062 O O . ALA A 1 134 ? -26.897 5.906 7.768 1.00 75.31 134 ALA A O 1
ATOM 1063 N N . ASP A 1 135 ? -24.837 6.657 8.296 1.00 83.12 135 ASP A N 1
ATOM 1064 C CA . ASP A 1 135 ? -24.365 6.846 6.927 1.00 83.12 135 ASP A CA 1
ATOM 1065 C C . ASP A 1 135 ? -23.371 5.751 6.537 1.00 83.12 135 ASP A C 1
ATOM 1067 O O . ASP A 1 135 ? -22.575 5.281 7.350 1.00 83.12 135 ASP A O 1
ATOM 1071 N N . GLU A 1 136 ? -23.418 5.340 5.272 1.00 89.94 136 GLU A N 1
ATOM 1072 C CA . GLU A 1 136 ? -22.441 4.406 4.720 1.00 89.94 136 GLU A CA 1
ATOM 1073 C C . GLU A 1 136 ? -21.049 5.055 4.647 1.00 89.94 136 GLU A C 1
ATOM 1075 O O . GLU A 1 136 ? -20.926 6.252 4.365 1.00 89.94 136 GLU A O 1
ATOM 1080 N N . ASP A 1 137 ? -19.989 4.272 4.883 1.00 92.56 137 ASP A N 1
ATOM 1081 C CA . ASP A 1 137 ? -18.622 4.790 4.803 1.00 92.56 137 ASP A CA 1
ATOM 1082 C C . ASP A 1 137 ? -18.332 5.295 3.371 1.00 92.56 137 ASP A C 1
ATOM 1084 O O . ASP A 1 137 ? -18.441 4.532 2.402 1.00 92.56 137 ASP A O 1
ATOM 1088 N N . PRO A 1 138 ? -17.928 6.569 3.195 1.00 92.25 138 PRO A N 1
ATOM 1089 C CA . PRO A 1 138 ? -17.724 7.161 1.873 1.00 92.25 138 PRO A CA 1
ATOM 1090 C C . PRO A 1 138 ? -16.616 6.479 1.059 1.00 92.25 138 PRO A C 1
ATOM 1092 O O . PRO A 1 138 ? -16.563 6.636 -0.165 1.00 92.25 138 PRO A O 1
ATOM 1095 N N . ARG A 1 139 ? -15.720 5.725 1.706 1.00 94.81 139 ARG A N 1
ATOM 1096 C CA . ARG A 1 139 ? -14.667 4.954 1.035 1.00 94.81 139 ARG A CA 1
ATOM 1097 C C . ARG A 1 139 ? -15.224 3.816 0.188 1.00 94.81 139 ARG A C 1
ATOM 1099 O O . ARG A 1 139 ? -14.603 3.467 -0.816 1.00 94.81 139 ARG A O 1
ATOM 1106 N N . ILE A 1 140 ? -16.403 3.290 0.520 1.00 95.81 140 ILE A N 1
ATOM 1107 C CA . ILE A 1 140 ? -17.041 2.217 -0.251 1.00 95.81 140 ILE A CA 1
ATOM 1108 C C . ILE A 1 140 ? -17.310 2.679 -1.685 1.00 95.81 140 ILE A C 1
ATOM 1110 O O . ILE A 1 140 ? -16.846 2.043 -2.629 1.00 95.81 140 ILE A O 1
ATOM 1114 N N . ALA A 1 141 ? -17.941 3.843 -1.862 1.00 94.88 141 ALA A N 1
ATOM 1115 C CA . ALA A 1 141 ? -18.228 4.395 -3.188 1.00 94.88 141 ALA A CA 1
ATOM 1116 C C . ALA A 1 141 ? -16.952 4.700 -4.002 1.00 94.88 141 ALA A C 1
ATOM 1118 O O . ALA A 1 141 ? -16.934 4.574 -5.230 1.00 94.88 141 ALA A O 1
ATOM 1119 N N . ILE A 1 142 ? -15.860 5.093 -3.333 1.00 94.31 142 ILE A N 1
ATOM 1120 C CA . ILE A 1 142 ? -14.553 5.304 -3.978 1.00 94.31 142 ILE A CA 1
ATOM 1121 C C . ILE A 1 142 ? -14.020 3.979 -4.532 1.00 94.31 142 ILE A C 1
ATOM 1123 O O . ILE A 1 142 ? -13.566 3.920 -5.680 1.00 94.31 142 ILE A O 1
ATOM 1127 N N . SER A 1 143 ? -14.095 2.922 -3.731 1.00 95.25 143 SER A N 1
ATOM 1128 C CA . SER A 1 143 ? -13.584 1.600 -4.082 1.00 95.25 143 SER A CA 1
ATOM 1129 C C . SER A 1 143 ? -14.452 0.902 -5.128 1.00 95.25 143 SER A C 1
ATOM 1131 O O . SER A 1 143 ? -13.904 0.347 -6.074 1.00 95.25 143 SER A O 1
ATOM 1133 N N . GLU A 1 144 ? -15.779 1.044 -5.080 1.00 96.31 144 GLU A N 1
ATOM 1134 C CA . GLU A 1 144 ? -16.688 0.559 -6.133 1.00 96.31 144 GLU A CA 1
ATOM 1135 C C . GLU A 1 144 ? -16.412 1.240 -7.485 1.00 96.31 144 GLU A C 1
ATOM 1137 O O . GLU A 1 144 ? -16.445 0.601 -8.541 1.00 96.31 144 GLU A O 1
ATOM 1142 N N . LYS A 1 145 ? -16.064 2.534 -7.481 1.00 95.19 145 LYS A N 1
ATOM 1143 C CA . LYS A 1 145 ? -15.655 3.236 -8.705 1.00 95.19 145 LYS A CA 1
ATOM 1144 C C . LYS A 1 145 ? -14.331 2.702 -9.260 1.00 95.19 145 LYS A C 1
ATOM 1146 O O . LYS A 1 145 ? -14.195 2.562 -10.479 1.00 95.19 145 LYS A O 1
ATOM 1151 N N . ARG A 1 146 ? -13.351 2.417 -8.393 1.00 91.88 146 ARG A N 1
ATOM 1152 C CA . ARG A 1 146 ? -12.075 1.798 -8.798 1.00 91.88 146 ARG A CA 1
ATOM 1153 C C . ARG A 1 146 ? -12.300 0.395 -9.348 1.00 91.88 146 ARG A C 1
ATOM 1155 O O . ARG A 1 146 ? -11.786 0.090 -10.416 1.00 91.88 146 ARG A O 1
ATOM 1162 N N . GLU A 1 147 ? -13.124 -0.405 -8.680 1.00 94.19 147 GLU A N 1
ATOM 1163 C CA . GLU A 1 147 ? -13.534 -1.738 -9.121 1.00 94.19 147 GLU A CA 1
ATOM 1164 C C . GLU A 1 147 ? -14.157 -1.695 -10.525 1.00 94.19 147 GLU A C 1
ATOM 1166 O O . GLU A 1 147 ? -13.722 -2.420 -11.421 1.00 94.19 147 GLU A O 1
ATOM 1171 N N . ALA A 1 148 ? -15.128 -0.803 -10.753 1.00 94.06 148 ALA A N 1
ATOM 1172 C CA . ALA A 1 148 ? -15.760 -0.630 -12.060 1.00 94.06 148 ALA A CA 1
ATOM 1173 C C . ALA A 1 148 ? -14.751 -0.226 -13.149 1.00 94.06 148 ALA A C 1
ATOM 1175 O O . ALA A 1 148 ? -14.787 -0.767 -14.253 1.00 94.06 148 ALA A O 1
ATOM 1176 N N . THR A 1 149 ? -13.816 0.668 -12.816 1.00 91.19 149 THR A N 1
ATOM 1177 C CA . THR A 1 149 ? -12.752 1.106 -13.732 1.00 91.19 149 THR A CA 1
ATOM 1178 C C . THR A 1 149 ? -11.812 -0.052 -14.081 1.00 91.19 149 THR A C 1
ATOM 1180 O O . THR A 1 149 ? -11.503 -0.260 -15.251 1.00 91.19 149 THR A O 1
ATOM 1183 N N . SER A 1 150 ? -11.390 -0.849 -13.095 1.00 89.56 150 SER A N 1
ATOM 1184 C CA . SER A 1 150 ? -10.543 -2.029 -13.315 1.00 89.56 150 SER A CA 1
ATOM 1185 C C . SER A 1 150 ? -11.246 -3.085 -14.165 1.00 89.56 150 SER A C 1
ATOM 1187 O O . SER A 1 150 ? -10.633 -3.664 -15.058 1.00 89.56 150 SER A O 1
ATOM 1189 N N . ARG A 1 151 ? -12.546 -3.299 -13.940 1.00 92.12 151 ARG A N 1
ATOM 1190 C CA . ARG A 1 151 ? -13.369 -4.208 -14.746 1.00 92.12 151 ARG A CA 1
ATOM 1191 C C . ARG A 1 151 ? -13.451 -3.776 -16.211 1.00 92.12 151 ARG A C 1
ATOM 1193 O O . ARG A 1 151 ? -13.487 -4.635 -17.085 1.00 92.12 151 ARG A O 1
ATOM 1200 N N . GLU A 1 152 ? -13.492 -2.473 -16.477 1.00 92.75 152 GLU A N 1
ATOM 1201 C CA . GLU A 1 152 ? -13.547 -1.923 -17.835 1.00 92.75 152 GLU A CA 1
ATOM 1202 C C . GLU A 1 152 ? -12.178 -1.943 -18.529 1.00 92.75 152 GLU A C 1
ATOM 1204 O O . GLU A 1 152 ? -12.070 -2.392 -19.669 1.00 92.75 152 GLU A O 1
ATOM 1209 N N . LEU A 1 153 ? -11.130 -1.473 -17.848 1.00 87.94 153 LEU A N 1
ATOM 1210 C CA . LEU A 1 153 ? -9.812 -1.253 -18.452 1.00 87.94 153 LEU A CA 1
ATOM 1211 C C . LEU A 1 153 ? -8.907 -2.490 -18.429 1.00 87.94 153 LEU A C 1
ATOM 1213 O O . LEU A 1 153 ? -8.010 -2.601 -19.262 1.00 87.94 153 LEU A O 1
ATOM 1217 N N . ALA A 1 154 ? -9.122 -3.411 -17.487 1.00 87.00 154 ALA A N 1
ATOM 1218 C CA . ALA A 1 154 ? -8.325 -4.624 -17.316 1.00 87.00 154 ALA A CA 1
ATOM 1219 C C . ALA A 1 154 ? -9.211 -5.855 -17.007 1.00 87.00 154 ALA A C 1
ATOM 1221 O O . ALA A 1 154 ? -9.015 -6.519 -15.984 1.00 87.00 154 ALA A O 1
ATOM 1222 N N . PRO A 1 155 ? -10.184 -6.198 -17.877 1.00 89.69 155 PRO A N 1
ATOM 1223 C CA . PRO A 1 155 ? -11.167 -7.252 -17.611 1.00 89.69 155 PRO A CA 1
ATOM 1224 C C . PRO A 1 155 ? -10.537 -8.633 -17.382 1.00 89.69 155 PRO A C 1
ATOM 1226 O O . PRO A 1 155 ? -11.019 -9.397 -16.548 1.00 89.69 155 PRO A O 1
ATOM 1229 N N . GLU A 1 156 ? -9.449 -8.953 -18.086 1.00 89.19 156 GLU A N 1
ATOM 1230 C CA . GLU A 1 156 ? -8.738 -10.228 -17.923 1.00 89.19 156 GLU A CA 1
ATOM 1231 C C . GLU A 1 156 ? -8.057 -10.330 -16.553 1.00 89.19 156 GLU A C 1
ATOM 1233 O O . GLU A 1 156 ? -8.165 -11.358 -15.886 1.00 89.19 156 GLU A O 1
ATOM 1238 N N . LEU A 1 157 ? -7.421 -9.247 -16.092 1.00 84.31 157 LEU A N 1
ATOM 1239 C CA . LEU A 1 157 ? -6.833 -9.183 -14.754 1.00 84.31 157 LEU A CA 1
ATOM 1240 C C . LEU A 1 157 ? -7.919 -9.282 -13.679 1.00 84.31 157 LEU A C 1
ATOM 1242 O O . LEU A 1 157 ? -7.782 -10.058 -12.735 1.00 84.31 157 LEU A O 1
ATOM 1246 N N . PHE A 1 158 ? -9.027 -8.556 -13.858 1.00 87.12 158 PHE A N 1
ATOM 1247 C CA . PHE A 1 158 ? -10.159 -8.592 -12.934 1.00 87.12 158 PHE A CA 1
ATOM 1248 C C . PHE A 1 158 ? -10.767 -9.999 -12.819 1.00 87.12 158 PHE A C 1
ATOM 1250 O O . PHE A 1 158 ? -11.177 -10.413 -11.739 1.00 87.12 158 PHE A O 1
ATOM 1257 N N . ALA A 1 159 ? -10.796 -10.769 -13.909 1.00 87.56 159 ALA A N 1
ATOM 1258 C CA . ALA A 1 159 ? -11.257 -12.155 -13.879 1.00 87.56 159 ALA A CA 1
ATOM 1259 C C . ALA A 1 159 ? -10.322 -13.087 -13.080 1.00 87.56 159 ALA A C 1
ATOM 1261 O O . ALA A 1 159 ? -10.786 -14.073 -12.505 1.00 87.56 159 ALA A O 1
ATOM 1262 N N . ILE A 1 160 ? -9.018 -12.791 -13.036 1.00 83.81 160 ILE A N 1
ATOM 1263 C CA . ILE A 1 160 ? -8.015 -13.577 -12.300 1.00 83.81 160 ILE A CA 1
ATOM 1264 C C . ILE A 1 160 ? -8.031 -13.232 -10.805 1.00 83.81 160 ILE A C 1
ATOM 1266 O O . ILE A 1 160 ? -8.013 -14.143 -9.969 1.00 83.81 160 ILE A O 1
ATOM 1270 N N . HIS A 1 161 ? -8.072 -11.938 -10.480 1.00 81.81 161 HIS A N 1
ATOM 1271 C CA . HIS A 1 161 ? -8.077 -11.415 -9.115 1.00 81.81 161 HIS A CA 1
ATOM 1272 C C . HIS A 1 161 ? -9.092 -10.264 -8.993 1.00 81.81 161 HIS A C 1
ATOM 1274 O O . HIS A 1 161 ? -8.756 -9.097 -9.214 1.00 81.81 161 HIS A O 1
ATOM 1280 N N . PRO A 1 162 ? -10.364 -10.585 -8.694 1.00 83.88 162 PRO A N 1
ATOM 1281 C CA . PRO A 1 162 ? -11.387 -9.570 -8.526 1.00 83.88 162 PRO A CA 1
ATOM 1282 C C . PRO A 1 162 ? -11.271 -8.927 -7.141 1.00 83.88 162 PRO A C 1
ATOM 1284 O O . PRO A 1 162 ? -11.662 -9.530 -6.142 1.00 83.88 162 PRO A O 1
ATOM 1287 N N . MET A 1 163 ? -10.788 -7.686 -7.107 1.00 85.31 163 MET A N 1
ATOM 1288 C CA . MET A 1 163 ? -10.799 -6.843 -5.908 1.00 85.31 163 MET A CA 1
ATOM 1289 C C . MET A 1 163 ? -12.183 -6.206 -5.750 1.00 85.31 163 MET A C 1
ATOM 1291 O O . MET A 1 163 ? -12.434 -5.109 -6.257 1.00 85.31 163 MET A O 1
ATOM 1295 N N . TYR A 1 164 ? -13.111 -6.926 -5.121 1.00 94.25 164 TYR A N 1
ATOM 1296 C CA . TYR A 1 164 ? -14.448 -6.400 -4.845 1.00 94.25 164 TYR A CA 1
ATOM 1297 C C . TYR A 1 164 ? -14.403 -5.458 -3.650 1.00 94.25 164 TYR A C 1
ATOM 1299 O O . TYR A 1 164 ? -13.890 -5.819 -2.594 1.00 94.25 164 TYR A O 1
ATOM 1307 N N . ALA A 1 165 ? -15.021 -4.285 -3.776 1.00 95.25 165 ALA A N 1
ATOM 1308 C CA . ALA A 1 165 ? -15.012 -3.295 -2.706 1.00 95.25 165 ALA A CA 1
ATOM 1309 C C . ALA A 1 165 ? -15.578 -3.860 -1.393 1.00 95.25 165 ALA A C 1
ATOM 1311 O O . ALA A 1 165 ? -15.030 -3.589 -0.335 1.00 95.25 165 ALA A O 1
ATOM 1312 N N . ARG A 1 166 ? -16.648 -4.663 -1.457 1.00 95.31 166 ARG A N 1
ATOM 1313 C CA . ARG A 1 166 ? -17.407 -5.151 -0.289 1.00 95.31 166 ARG A CA 1
ATOM 1314 C C . ARG A 1 166 ? -17.086 -6.583 0.139 1.00 95.31 166 ARG A C 1
ATOM 1316 O O . ARG A 1 166 ? -17.784 -7.118 0.992 1.00 95.31 166 ARG A O 1
ATOM 1323 N N . GLU A 1 167 ? -16.068 -7.209 -0.439 1.00 94.94 167 GLU A N 1
ATOM 1324 C CA . GLU A 1 167 ? -15.623 -8.540 -0.015 1.00 94.94 167 GLU A CA 1
ATOM 1325 C C . GLU A 1 167 ? -14.368 -8.427 0.862 1.00 94.94 167 GLU A C 1
ATOM 1327 O O . GLU A 1 167 ? -13.639 -7.439 0.746 1.00 94.94 167 GLU A O 1
ATOM 1332 N N . PRO A 1 168 ? -14.098 -9.423 1.724 1.00 94.94 168 PRO A N 1
ATOM 1333 C CA . PRO A 1 168 ? -12.825 -9.530 2.431 1.00 94.94 168 PRO A CA 1
ATOM 1334 C C . PRO A 1 168 ? -11.650 -9.575 1.449 1.00 94.94 168 PRO A C 1
ATOM 1336 O O . PRO A 1 168 ? -11.736 -10.275 0.434 1.00 94.94 168 PRO A O 1
ATOM 1339 N N . GLU A 1 169 ? -10.570 -8.865 1.775 1.00 94.00 169 GLU A N 1
ATOM 1340 C CA . GLU A 1 169 ? -9.389 -8.713 0.918 1.00 94.00 169 GLU A CA 1
ATOM 1341 C C . GLU A 1 169 ? -8.076 -8.970 1.675 1.00 94.00 169 GLU A C 1
ATOM 1343 O O . GLU A 1 169 ? -8.032 -8.943 2.908 1.00 94.00 169 GLU A O 1
ATOM 1348 N N . GLU A 1 170 ? -7.021 -9.299 0.933 1.00 93.19 170 GLU A N 1
ATOM 1349 C CA . GLU A 1 170 ? -5.683 -9.597 1.452 1.00 93.19 170 GLU A CA 1
ATOM 1350 C C . GLU A 1 170 ? -4.975 -8.335 1.988 1.00 93.19 170 GLU A C 1
ATOM 1352 O O . GLU A 1 170 ? -5.040 -7.245 1.412 1.00 93.19 170 GLU A O 1
ATOM 1357 N N . GLU A 1 171 ? -4.230 -8.488 3.085 1.00 90.88 171 GLU A N 1
ATOM 1358 C CA . GLU A 1 171 ? -3.486 -7.407 3.743 1.00 90.88 171 GLU A CA 1
ATOM 1359 C C . GLU A 1 171 ? -2.394 -6.800 2.861 1.00 90.88 171 GLU A C 1
ATOM 1361 O O . GLU A 1 171 ? -2.028 -5.631 2.997 1.00 90.88 171 GLU A O 1
ATOM 1366 N N . ILE A 1 172 ? -1.904 -7.591 1.906 1.00 90.94 172 ILE A N 1
ATOM 1367 C CA . ILE A 1 172 ? -0.819 -7.240 0.993 1.00 90.94 172 ILE A CA 1
ATOM 1368 C C . ILE A 1 172 ? -1.090 -5.943 0.206 1.00 90.94 172 ILE A C 1
ATOM 1370 O O . ILE A 1 172 ? -0.153 -5.257 -0.223 1.00 90.94 172 ILE A O 1
ATOM 1374 N N . VAL A 1 173 ? -2.366 -5.574 0.050 1.00 88.81 173 VAL A N 1
ATOM 1375 C CA . VAL A 1 173 ? -2.786 -4.325 -0.589 1.00 88.81 173 VAL A CA 1
ATOM 1376 C C . VAL A 1 173 ? -2.397 -3.118 0.264 1.00 88.81 173 VAL A C 1
ATOM 1378 O O . VAL A 1 173 ? -1.730 -2.229 -0.259 1.00 88.81 173 VAL A O 1
ATOM 1381 N N . PHE A 1 174 ? -2.708 -3.095 1.564 1.00 86.38 174 PHE A N 1
ATOM 1382 C CA . PHE A 1 174 ? -2.338 -1.959 2.420 1.00 86.38 174 PHE A CA 1
ATOM 1383 C C . PHE A 1 174 ? -0.874 -2.003 2.873 1.00 86.38 174 PHE A C 1
ATOM 1385 O O . PHE A 1 174 ? -0.288 -0.950 3.106 1.00 86.38 174 PHE A O 1
ATOM 1392 N N . LEU A 1 175 ? -0.223 -3.175 2.895 1.00 91.00 175 LEU A N 1
ATOM 1393 C CA . LEU A 1 175 ? 1.242 -3.256 3.063 1.00 91.00 175 LEU A CA 1
ATOM 1394 C C . LEU A 1 175 ? 1.997 -2.529 1.934 1.00 91.00 175 LEU A C 1
ATOM 1396 O O . LEU A 1 175 ? 3.129 -2.068 2.107 1.00 91.00 175 LEU A O 1
ATOM 1400 N N . SER A 1 176 ? 1.355 -2.359 0.773 1.00 89.69 176 SER A N 1
ATO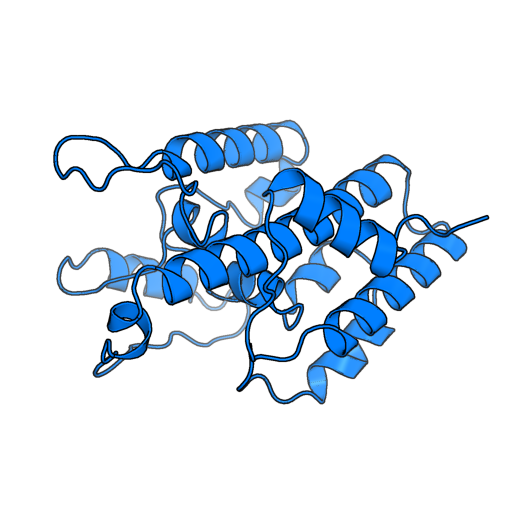M 1401 C CA . SER A 1 176 ? 1.899 -1.546 -0.321 1.00 89.69 176 SER A CA 1
ATOM 1402 C C . SER A 1 176 ? 2.042 -0.068 0.063 1.00 89.69 176 SER A C 1
ATOM 1404 O O . SER A 1 176 ? 2.864 0.627 -0.533 1.00 89.69 176 SER A O 1
ATOM 1406 N N . ASP A 1 177 ? 1.332 0.408 1.093 1.00 92.19 177 ASP A N 1
ATOM 1407 C CA . ASP A 1 177 ? 1.446 1.779 1.609 1.00 92.19 177 ASP A CA 1
ATOM 1408 C C . ASP A 1 177 ? 2.717 2.009 2.449 1.00 92.19 177 ASP A C 1
ATOM 1410 O O . ASP A 1 177 ? 3.136 3.154 2.658 1.00 92.19 177 ASP A O 1
ATOM 1414 N N . ALA A 1 178 ? 3.376 0.924 2.868 1.00 93.50 178 ALA A N 1
ATOM 1415 C CA . ALA A 1 178 ? 4.740 0.915 3.396 1.00 93.50 178 ALA A CA 1
ATOM 1416 C C . ALA A 1 178 ? 5.800 0.586 2.325 1.00 93.50 178 ALA A C 1
ATOM 1418 O O . ALA A 1 178 ? 6.993 0.589 2.619 1.00 93.50 178 ALA A O 1
ATOM 1419 N N . PHE A 1 179 ? 5.381 0.316 1.081 1.00 96.00 179 PHE A N 1
ATOM 1420 C CA . PHE A 1 179 ? 6.219 -0.174 -0.025 1.00 96.00 179 PHE A CA 1
ATOM 1421 C C . PHE A 1 179 ? 6.964 -1.481 0.295 1.00 96.00 179 PHE A C 1
ATOM 1423 O O . PHE A 1 179 ? 7.989 -1.785 -0.318 1.00 96.00 179 PHE A O 1
ATOM 1430 N N . LEU A 1 180 ? 6.423 -2.272 1.225 1.00 95.62 180 LEU A N 1
ATOM 1431 C CA . LEU A 1 180 ? 6.891 -3.602 1.611 1.00 95.62 180 LEU A CA 1
ATOM 1432 C C . LEU A 1 180 ? 5.807 -4.619 1.241 1.00 95.62 180 LEU A C 1
ATOM 1434 O O . LEU A 1 180 ? 5.077 -5.127 2.084 1.00 95.62 180 LEU A O 1
ATOM 1438 N N . SER A 1 181 ? 5.654 -4.867 -0.058 1.00 94.81 181 SER A N 1
ATOM 1439 C CA . SER A 1 181 ? 4.631 -5.761 -0.593 1.00 94.81 181 SER A CA 1
ATOM 1440 C C . SER A 1 181 ? 5.104 -6.433 -1.880 1.00 94.81 181 SER A C 1
ATOM 1442 O O . SER A 1 181 ? 5.855 -5.838 -2.643 1.00 94.81 181 SER A O 1
ATOM 1444 N N . HIS A 1 182 ? 4.627 -7.646 -2.169 1.00 92.75 182 HIS A N 1
ATOM 1445 C CA . HIS A 1 182 ? 4.830 -8.292 -3.475 1.00 92.75 182 HIS A CA 1
ATOM 1446 C C . HIS A 1 182 ? 3.793 -7.862 -4.531 1.00 92.75 182 HIS A C 1
ATOM 1448 O O . HIS A 1 182 ? 3.797 -8.363 -5.652 1.00 92.75 182 HIS A O 1
ATOM 1454 N N . VAL A 1 183 ? 2.900 -6.913 -4.237 1.00 92.25 183 VAL A N 1
ATOM 1455 C CA . VAL A 1 183 ? 1.968 -6.371 -5.245 1.00 92.25 183 VAL A CA 1
ATOM 1456 C C . VAL A 1 183 ? 2.692 -5.736 -6.446 1.00 92.25 183 VAL A C 1
ATOM 1458 O O . VAL A 1 183 ? 2.288 -6.023 -7.575 1.00 92.25 183 VAL A O 1
ATOM 1461 N N . PRO A 1 184 ? 3.768 -4.935 -6.289 1.00 94.06 184 PRO A N 1
ATOM 1462 C CA . PRO A 1 184 ? 4.469 -4.318 -7.416 1.00 94.06 184 PRO A CA 1
ATOM 1463 C C . PRO A 1 184 ? 4.935 -5.283 -8.514 1.00 94.06 184 PRO A C 1
ATOM 1465 O O . PRO A 1 184 ? 4.801 -4.969 -9.697 1.00 94.06 184 PRO A O 1
ATOM 1468 N N . GLU A 1 185 ? 5.423 -6.476 -8.156 1.00 91.56 185 GLU A N 1
ATOM 1469 C CA . GLU A 1 185 ? 5.885 -7.470 -9.141 1.00 91.56 185 GLU A CA 1
ATOM 1470 C C . GLU A 1 185 ? 4.748 -8.107 -9.952 1.00 91.56 185 GLU A C 1
ATOM 1472 O O . GLU A 1 185 ? 5.001 -8.687 -11.007 1.00 91.56 185 GLU A O 1
ATOM 1477 N N . SER A 1 186 ? 3.492 -7.961 -9.513 1.00 87.50 186 SER A N 1
ATOM 1478 C CA . SER A 1 186 ? 2.326 -8.354 -10.313 1.00 87.50 1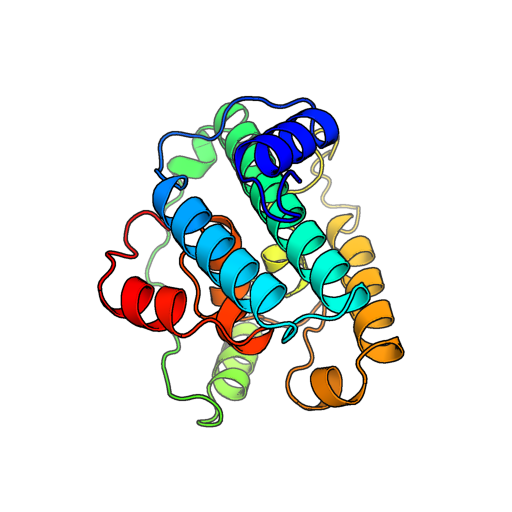86 SER A CA 1
ATOM 1479 C C . SER A 1 186 ? 2.002 -7.349 -11.428 1.00 87.50 186 SER A C 1
ATOM 1481 O O . SER A 1 186 ? 1.386 -7.721 -12.427 1.00 87.50 186 SER A O 1
ATOM 1483 N N . GLY A 1 187 ? 2.423 -6.086 -11.273 1.00 86.88 187 GLY A N 1
ATOM 1484 C CA . GLY A 1 187 ? 2.104 -4.985 -12.188 1.00 86.88 187 GLY A CA 1
ATOM 1485 C C . GLY A 1 187 ? 3.245 -4.561 -13.117 1.00 86.88 187 GLY A C 1
ATOM 1486 O O . GLY A 1 187 ? 2.989 -3.893 -14.118 1.00 86.88 187 GLY A O 1
ATOM 1487 N N . ALA A 1 188 ? 4.491 -4.928 -12.810 1.00 92.88 188 ALA A N 1
ATOM 1488 C CA . ALA A 1 188 ? 5.663 -4.589 -13.615 1.00 92.88 188 ALA A CA 1
ATOM 1489 C C . ALA A 1 188 ? 6.808 -5.597 -13.437 1.00 92.88 188 ALA A C 1
ATOM 1491 O O . ALA A 1 188 ? 6.914 -6.285 -12.423 1.00 92.88 188 ALA A O 1
ATOM 1492 N N . HIS A 1 189 ? 7.722 -5.639 -14.409 1.00 94.12 189 HIS A N 1
ATOM 1493 C CA . HIS A 1 189 ? 8.937 -6.442 -14.310 1.00 94.12 189 HIS A CA 1
ATOM 1494 C C . HIS A 1 189 ? 9.986 -5.749 -13.423 1.00 94.12 189 HIS A C 1
ATOM 1496 O O . HIS A 1 189 ? 10.779 -4.941 -13.899 1.00 94.12 189 HIS A O 1
ATOM 1502 N N . VAL A 1 190 ? 9.988 -6.064 -12.122 1.00 96.06 190 VAL A N 1
ATOM 1503 C CA . VAL A 1 190 ? 10.872 -5.442 -11.112 1.00 96.06 190 VAL A CA 1
ATOM 1504 C C . VAL A 1 190 ? 11.738 -6.466 -10.356 1.00 96.06 190 VAL A C 1
ATOM 1506 O O . VAL A 1 190 ? 11.632 -6.605 -9.136 1.00 96.06 190 VAL A O 1
ATOM 1509 N N . PRO A 1 191 ? 12.622 -7.215 -11.044 1.00 95.81 191 PRO A N 1
ATOM 1510 C CA . PRO A 1 191 ? 13.397 -8.293 -10.423 1.00 95.81 191 PRO A CA 1
ATOM 1511 C C . PRO A 1 191 ? 14.339 -7.816 -9.306 1.00 95.81 191 PRO A C 1
ATOM 1513 O O . PRO A 1 191 ? 14.592 -8.572 -8.371 1.00 95.81 191 PRO A O 1
ATOM 1516 N N . ALA A 1 192 ? 14.839 -6.576 -9.376 1.00 96.56 192 ALA A N 1
ATOM 1517 C CA . ALA A 1 192 ? 15.693 -5.999 -8.339 1.00 96.56 192 ALA A CA 1
ATOM 1518 C C . ALA A 1 192 ? 14.915 -5.745 -7.037 1.00 96.56 192 ALA A C 1
ATOM 1520 O O . ALA A 1 192 ? 15.331 -6.225 -5.985 1.00 96.56 192 ALA A O 1
ATOM 1521 N N . TYR A 1 193 ? 13.757 -5.078 -7.117 1.00 97.75 193 TYR A N 1
ATOM 1522 C CA . TYR A 1 193 ? 12.851 -4.909 -5.976 1.00 97.75 193 TYR A CA 1
ATOM 1523 C C . TYR A 1 193 ? 12.419 -6.253 -5.386 1.00 97.75 193 TYR A C 1
ATOM 1525 O O . TYR A 1 193 ? 12.501 -6.434 -4.177 1.00 97.75 193 TYR A O 1
ATOM 1533 N N . ARG A 1 194 ? 12.043 -7.222 -6.232 1.00 96.50 194 ARG A N 1
ATOM 1534 C CA . ARG A 1 194 ? 11.677 -8.577 -5.793 1.00 96.50 194 ARG A CA 1
ATOM 1535 C C . ARG A 1 194 ? 12.796 -9.265 -5.002 1.00 96.50 194 ARG A C 1
ATOM 1537 O O . ARG A 1 194 ? 12.553 -9.822 -3.942 1.00 96.50 194 ARG A O 1
ATOM 1544 N N . ALA A 1 195 ? 14.029 -9.234 -5.504 1.00 97.31 195 ALA A N 1
ATOM 1545 C CA . ALA A 1 195 ? 15.153 -9.841 -4.794 1.00 97.31 195 ALA A CA 1
ATOM 1546 C C . ALA A 1 195 ? 15.491 -9.094 -3.493 1.00 97.31 195 ALA A C 1
ATOM 1548 O O . ALA A 1 195 ? 15.934 -9.704 -2.523 1.00 97.31 195 ALA A O 1
ATOM 1549 N N . TRP A 1 196 ? 15.299 -7.773 -3.475 1.00 97.88 196 TRP A N 1
ATOM 1550 C CA . TRP A 1 196 ? 15.524 -6.954 -2.291 1.00 97.88 196 TRP A CA 1
ATOM 1551 C C . TRP A 1 196 ? 14.476 -7.233 -1.210 1.00 97.88 196 TRP A C 1
ATOM 1553 O O . TRP A 1 196 ? 14.867 -7.490 -0.070 1.00 97.88 196 TRP A O 1
ATOM 1563 N N . ILE A 1 197 ? 13.182 -7.256 -1.555 1.00 96.25 197 ILE A N 1
ATOM 1564 C CA . ILE A 1 197 ? 12.089 -7.422 -0.587 1.00 96.25 197 ILE A CA 1
ATOM 1565 C C . ILE A 1 197 ? 12.159 -8.770 0.151 1.00 96.25 197 ILE A C 1
ATOM 1567 O O . ILE A 1 197 ? 11.919 -8.811 1.355 1.00 96.25 197 ILE A O 1
ATOM 1571 N N . ASP A 1 198 ? 12.622 -9.834 -0.517 1.00 95.62 198 ASP A N 1
ATOM 1572 C CA . ASP A 1 198 ? 12.845 -11.168 0.075 1.00 95.62 198 ASP A CA 1
ATOM 1573 C C . ASP A 1 198 ? 13.849 -11.165 1.252 1.00 95.62 198 ASP A C 1
ATOM 1575 O O . ASP A 1 198 ? 13.954 -12.145 1.992 1.00 95.62 198 ASP A O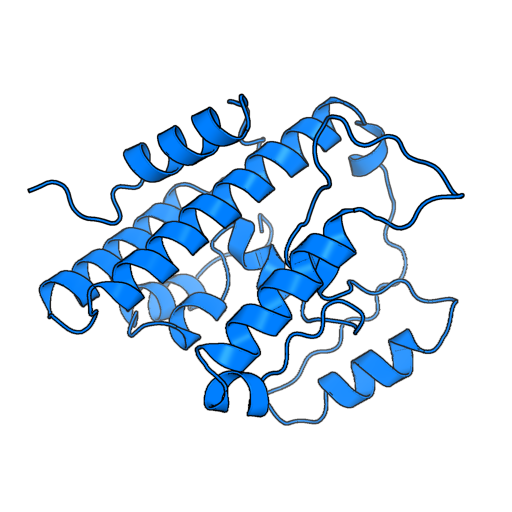 1
ATOM 1579 N N . THR A 1 199 ? 14.616 -10.082 1.425 1.00 97.00 199 THR A N 1
ATOM 1580 C CA . THR A 1 199 ? 15.643 -9.942 2.472 1.00 97.00 199 THR A CA 1
ATOM 1581 C C . THR A 1 199 ? 15.275 -8.954 3.583 1.00 97.00 199 THR A C 1
ATOM 1583 O O . THR A 1 199 ? 16.083 -8.739 4.487 1.00 97.00 199 THR A O 1
ATOM 1586 N N . GLN A 1 200 ? 14.079 -8.358 3.534 1.00 96.19 200 GLN A N 1
ATOM 1587 C CA . GLN A 1 200 ? 13.680 -7.280 4.444 1.00 96.19 200 GLN A CA 1
ATOM 1588 C C . GLN A 1 200 ? 12.961 -7.774 5.700 1.00 96.19 200 GLN A C 1
ATOM 1590 O O . GLN A 1 200 ? 12.346 -8.839 5.725 1.00 96.19 200 GLN A O 1
ATOM 1595 N N . ASP A 1 201 ? 13.009 -6.944 6.743 1.00 94.38 201 ASP A N 1
ATOM 1596 C CA . ASP A 1 201 ? 12.147 -7.065 7.915 1.00 94.38 201 ASP A CA 1
ATOM 1597 C C . ASP A 1 201 ? 10.819 -6.342 7.657 1.00 94.38 201 ASP A C 1
ATOM 1599 O O . ASP A 1 201 ? 10.796 -5.137 7.412 1.00 94.38 201 ASP A O 1
ATOM 1603 N N . PHE A 1 202 ? 9.715 -7.083 7.733 1.00 92.81 202 PHE A N 1
ATOM 1604 C CA . PHE A 1 202 ? 8.361 -6.559 7.538 1.00 92.81 202 PHE A CA 1
ATOM 1605 C C . PHE A 1 202 ? 7.738 -6.011 8.829 1.00 92.81 202 PHE A C 1
ATOM 1607 O O . PHE A 1 202 ? 6.639 -5.473 8.784 1.00 92.81 202 PHE A O 1
ATOM 1614 N N . THR A 1 203 ? 8.414 -6.107 9.980 1.00 92.12 203 THR A N 1
ATOM 1615 C CA . THR A 1 203 ? 7.919 -5.561 11.259 1.00 92.12 203 THR A CA 1
ATOM 1616 C C . THR A 1 203 ? 7.498 -4.079 11.186 1.00 92.12 203 THR A C 1
ATOM 1618 O O . THR A 1 203 ? 6.534 -3.724 11.862 1.00 92.12 203 THR A O 1
ATOM 1621 N N . PRO A 1 204 ? 8.163 -3.193 10.410 1.00 88.19 204 PRO A N 1
ATOM 1622 C CA . PRO A 1 204 ? 7.756 -1.789 10.279 1.00 88.19 204 PRO A CA 1
ATOM 1623 C C . PRO A 1 204 ? 6.618 -1.506 9.282 1.00 88.19 204 PRO A C 1
ATOM 1625 O O . PRO A 1 204 ? 6.276 -0.330 9.130 1.00 88.19 204 PRO A O 1
ATOM 1628 N N . ALA A 1 205 ? 6.123 -2.513 8.551 1.00 83.94 205 ALA A N 1
ATOM 1629 C CA . ALA A 1 205 ? 5.127 -2.353 7.487 1.00 83.94 205 ALA A CA 1
ATOM 1630 C C . ALA A 1 205 ? 3.703 -2.123 8.016 1.00 83.94 205 ALA A C 1
ATOM 1632 O O . ALA A 1 205 ? 3.362 -2.670 9.090 1.00 83.94 205 ALA A O 1
#